Protein AF-A0A2B7WZL5-F1 (afdb_monomer_lite)

Sequence (226 aa):
MPAYTEPAPVEVEASYPITFGDNSLQILGIGRFDCVFRLGEDRVVKKPKTYPEVDDPHTACVNEGNVICLTNEANVYRRLGKHEGIIEIRSLANTFAYVHSRKVVVEDISLENILVHNNRLKLADFGNSFIPMDTDMERFCIEEITPELEIFHLGCVLYSISVWSGYKYDCFEHNCLPPSSQLPQMNGIIGEIIVTKCWTGGYASMEILEEDVDAFLGSQVTAVTS

InterPro domains:
  IPR011009 Protein kinase-like domain superfamily [SSF56112] (26-165)

Foldseek 3Di:
DDDDDDDDPPPPPPFAFCVVVPDPWDWDDDDPFWTWTDDPDPDIDTDGGAGDPPVDPVSVVSSVLSVQLVVQQVVLDVLLPDDPQWAWPPDLLVVVQSSVVSQKAADDLFPVQWDADPNTTTGDRCSPMDRDPDDDLLADQDVNDHQLNNLLSSLQRVVCVQVVHHDDDDCPVVVDQDDPVPDDDQPPTQCSVLSVCSRVVVDSHSVVSVVVVVVSVVVVVVVVVD

Organism: NCBI:txid1447875

Structure (mmCIF, N/CA/C/O backbone):
data_AF-A0A2B7WZL5-F1
#
_entry.id   AF-A0A2B7WZL5-F1
#
loop_
_atom_site.group_PDB
_atom_site.id
_atom_site.type_symbol
_atom_site.label_atom_id
_atom_site.label_alt_id
_atom_site.label_comp_id
_atom_site.label_asym_id
_atom_site.label_entity_id
_atom_site.label_seq_id
_atom_site.pdbx_PDB_ins_code
_atom_site.Cartn_x
_atom_site.Cartn_y
_atom_site.Cartn_z
_atom_site.occupancy
_atom_site.B_iso_or_equiv
_atom_site.auth_seq_id
_atom_site.auth_comp_id
_atom_site.auth_asym_id
_atom_site.auth_atom_id
_atom_site.pdbx_PDB_model_num
ATOM 1 N N . MET A 1 1 ? 43.489 38.279 -9.064 1.00 43.28 1 MET A N 1
ATOM 2 C CA . MET A 1 1 ? 42.706 37.037 -9.230 1.00 43.28 1 MET A CA 1
ATOM 3 C C . MET A 1 1 ? 41.521 37.371 -10.120 1.00 43.28 1 MET A C 1
ATOM 5 O O . MET A 1 1 ? 40.887 38.378 -9.826 1.00 43.28 1 MET A O 1
ATOM 9 N N . PRO A 1 2 ? 41.273 36.654 -11.227 1.00 43.34 2 PRO A N 1
ATOM 10 C CA . PRO A 1 2 ? 40.088 36.907 -12.036 1.00 43.34 2 PRO A CA 1
ATOM 11 C C . PRO A 1 2 ? 38.844 36.367 -11.316 1.00 43.34 2 PRO A C 1
ATOM 13 O O . PRO A 1 2 ? 38.925 35.371 -10.598 1.00 43.34 2 PRO A O 1
ATOM 16 N N . ALA A 1 3 ? 37.725 37.075 -11.465 1.00 47.12 3 ALA A N 1
ATOM 17 C CA . ALA A 1 3 ? 36.443 36.719 -10.871 1.00 47.12 3 ALA A CA 1
ATOM 18 C C . ALA A 1 3 ? 35.935 35.390 -11.448 1.00 47.12 3 ALA A C 1
ATOM 20 O O . ALA A 1 3 ? 35.948 35.194 -12.662 1.00 47.12 3 ALA A O 1
ATOM 21 N N . TYR A 1 4 ? 35.507 34.488 -10.566 1.00 50.53 4 TYR A N 1
ATOM 22 C CA . TYR A 1 4 ? 34.861 33.235 -10.935 1.00 50.53 4 TYR A CA 1
ATOM 23 C C . TYR A 1 4 ? 33.429 33.557 -11.371 1.00 50.53 4 TYR A C 1
ATOM 25 O O . TYR A 1 4 ? 32.591 33.917 -10.548 1.00 50.53 4 TYR A O 1
ATOM 33 N N . THR A 1 5 ? 33.166 33.512 -12.672 1.00 55.00 5 THR A N 1
ATOM 34 C CA . THR A 1 5 ? 31.804 33.499 -13.209 1.00 55.00 5 THR A CA 1
ATOM 35 C C . THR A 1 5 ? 31.299 32.065 -13.180 1.00 55.00 5 THR A C 1
ATOM 37 O O . THR A 1 5 ? 31.878 31.204 -13.843 1.00 55.00 5 THR A O 1
ATOM 40 N N . GLU A 1 6 ? 30.248 31.821 -12.399 1.00 45.66 6 GLU A N 1
ATOM 41 C CA . GLU A 1 6 ? 29.498 30.565 -12.416 1.00 45.66 6 GLU A CA 1
ATOM 42 C C . GLU A 1 6 ? 29.042 30.259 -13.855 1.00 45.66 6 GLU A C 1
ATOM 44 O O . GLU A 1 6 ? 28.524 31.160 -14.527 1.00 45.66 6 GLU A O 1
ATOM 49 N N . PRO A 1 7 ? 29.263 29.037 -14.374 1.00 50.41 7 PRO A N 1
ATOM 50 C CA . PRO A 1 7 ? 28.730 28.664 -15.674 1.00 50.41 7 PRO A CA 1
ATOM 51 C C . PRO A 1 7 ? 27.199 28.683 -15.615 1.00 50.41 7 PRO A C 1
ATOM 53 O O . PRO A 1 7 ? 26.603 28.256 -14.627 1.00 50.41 7 PRO A O 1
ATOM 56 N N . ALA A 1 8 ? 26.565 29.182 -16.679 1.00 47.81 8 ALA A N 1
ATOM 57 C CA . ALA A 1 8 ? 25.116 29.114 -16.819 1.00 47.81 8 ALA A CA 1
ATOM 58 C C . ALA A 1 8 ? 24.650 27.652 -16.663 1.00 47.81 8 ALA A C 1
ATOM 60 O O . ALA A 1 8 ? 25.341 26.756 -17.162 1.00 47.81 8 ALA A O 1
ATOM 61 N N . PRO A 1 9 ? 23.516 27.394 -15.984 1.00 44.28 9 PRO A N 1
ATOM 62 C CA . PRO A 1 9 ? 22.992 26.045 -15.854 1.00 44.28 9 PRO A CA 1
ATOM 63 C C . PRO A 1 9 ? 22.790 25.472 -17.256 1.00 44.28 9 PRO A C 1
ATOM 65 O O . PRO A 1 9 ? 22.124 26.076 -18.096 1.00 44.28 9 PRO A O 1
ATOM 68 N N . VAL A 1 10 ? 23.423 24.329 -17.517 1.00 44.66 10 VAL A N 1
ATOM 69 C CA . VAL A 1 10 ? 23.185 23.563 -18.736 1.00 44.66 10 VAL A CA 1
ATOM 70 C C . VAL A 1 10 ? 21.720 23.148 -18.685 1.00 44.66 10 VAL A C 1
ATOM 72 O O . VAL A 1 10 ? 21.330 22.380 -17.806 1.00 44.66 10 VAL A O 1
ATOM 75 N N . GLU A 1 11 ? 20.899 23.693 -19.582 1.00 41.03 11 GLU A N 1
ATOM 76 C CA . GLU A 1 11 ? 19.559 23.173 -19.833 1.00 41.03 11 GLU A CA 1
ATOM 77 C C . GLU A 1 11 ? 19.726 21.732 -20.317 1.00 41.03 11 GLU A C 1
ATOM 79 O O . GLU A 1 11 ? 20.062 21.474 -21.472 1.00 41.03 11 GLU A O 1
ATOM 84 N N . VAL A 1 12 ? 19.568 20.778 -19.401 1.00 43.03 12 VAL A N 1
ATOM 85 C CA . VAL A 1 12 ? 19.424 19.371 -19.755 1.00 43.03 12 VAL A CA 1
ATOM 86 C C . VAL A 1 12 ? 18.092 19.284 -20.490 1.00 43.03 12 VAL A C 1
ATOM 88 O O . VAL A 1 12 ? 17.037 19.350 -19.859 1.00 43.03 12 VAL A O 1
ATOM 91 N N . GLU A 1 13 ? 18.129 19.213 -21.825 1.00 43.12 13 GLU A N 1
ATOM 92 C CA . GLU A 1 13 ? 16.956 18.843 -22.617 1.00 43.12 13 GLU A CA 1
ATOM 93 C C . GLU A 1 13 ? 16.349 17.601 -21.962 1.00 43.12 13 GLU A C 1
ATOM 95 O O . GLU A 1 13 ? 17.028 16.584 -21.812 1.00 43.12 13 GLU A O 1
ATOM 100 N N . ALA A 1 14 ? 15.097 17.695 -21.511 1.00 43.12 14 ALA A N 1
ATOM 101 C CA . ALA A 1 14 ? 14.396 16.562 -20.930 1.00 43.12 14 ALA A CA 1
ATOM 102 C C . ALA A 1 14 ? 14.394 15.428 -21.965 1.00 43.12 14 ALA A C 1
ATOM 104 O O . ALA A 1 14 ? 13.668 15.487 -22.960 1.00 43.12 14 ALA A O 1
ATOM 105 N N . SER A 1 15 ? 15.256 14.428 -21.775 1.00 57.19 15 SER A N 1
ATOM 106 C CA . SER A 1 15 ? 15.390 13.334 -22.725 1.00 57.19 15 SER A CA 1
ATOM 107 C C . SER A 1 15 ? 14.101 12.515 -22.680 1.00 57.19 15 SER A C 1
ATOM 109 O O . SER A 1 15 ? 13.713 11.949 -21.658 1.00 57.19 15 SER A O 1
ATOM 111 N N . TYR A 1 16 ? 13.363 12.504 -23.787 1.00 60.38 16 TYR A N 1
ATOM 112 C CA . TYR A 1 16 ? 12.165 11.683 -23.903 1.00 60.38 16 TYR A CA 1
ATOM 113 C C . TYR A 1 16 ? 12.580 10.198 -23.923 1.00 60.38 16 TYR A C 1
ATOM 115 O O . TYR A 1 16 ? 13.520 9.853 -24.643 1.00 60.38 16 TYR A O 1
ATOM 123 N N . PRO A 1 17 ? 11.908 9.304 -23.170 1.00 65.88 17 PRO A N 1
ATOM 124 C CA . PRO A 1 17 ? 12.224 7.876 -23.178 1.00 65.88 17 PRO A CA 1
ATOM 125 C C . PRO A 1 17 ? 12.256 7.287 -24.597 1.00 65.88 17 PRO A C 1
ATOM 127 O O . PRO A 1 17 ? 11.315 7.428 -25.371 1.00 65.88 17 PRO A O 1
ATOM 130 N N . ILE A 1 18 ? 13.286 6.526 -24.948 1.00 69.69 18 ILE A N 1
ATOM 131 C CA . ILE A 1 18 ? 13.310 5.769 -26.211 1.00 69.69 18 ILE A CA 1
ATOM 132 C C . ILE A 1 18 ? 12.273 4.645 -26.249 1.00 69.69 18 ILE A C 1
ATOM 134 O O . ILE A 1 18 ? 11.934 4.182 -27.334 1.00 69.69 18 ILE A O 1
ATOM 138 N N . THR A 1 19 ? 11.668 4.271 -25.114 1.00 65.12 19 THR A N 1
ATOM 139 C CA . THR A 1 19 ? 10.470 3.407 -25.096 1.00 65.12 19 THR A CA 1
ATOM 140 C C . THR A 1 19 ? 9.316 4.000 -25.931 1.00 65.12 19 THR A C 1
ATOM 142 O O . THR A 1 19 ? 8.446 3.256 -26.379 1.00 65.12 19 THR A O 1
ATOM 145 N N . PHE A 1 20 ? 9.320 5.314 -26.199 1.00 62.56 20 PHE A N 1
ATOM 146 C CA . PHE A 1 20 ? 8.400 5.986 -27.128 1.00 62.56 20 PHE A CA 1
ATOM 147 C C . PHE A 1 20 ? 8.706 5.723 -28.622 1.00 62.56 20 PHE A C 1
ATOM 149 O O . PHE A 1 20 ? 7.874 6.027 -29.473 1.00 62.56 20 PHE A O 1
ATOM 156 N N . GLY A 1 21 ? 9.893 5.210 -28.962 1.00 53.81 21 GLY A N 1
ATOM 157 C CA . GLY A 1 21 ? 10.501 5.306 -30.296 1.00 53.81 21 GLY A CA 1
ATOM 158 C C . GLY A 1 21 ? 10.188 4.198 -31.308 1.00 53.81 21 GLY A C 1
ATOM 159 O O . GLY A 1 21 ? 10.587 4.339 -32.458 1.00 53.81 21 GLY A O 1
ATOM 160 N N . ASP A 1 22 ? 9.461 3.137 -30.940 1.00 56.72 22 ASP A N 1
ATOM 161 C CA . ASP A 1 22 ? 9.201 1.975 -31.824 1.00 56.72 22 ASP A CA 1
ATOM 162 C C . ASP A 1 22 ? 7.688 1.775 -32.113 1.00 56.72 22 ASP A C 1
ATOM 164 O O . ASP A 1 22 ? 7.124 0.678 -32.047 1.00 56.72 22 ASP A O 1
ATOM 168 N N . ASN A 1 23 ? 6.987 2.896 -32.337 1.00 58.12 23 ASN A N 1
ATOM 169 C CA . ASN A 1 23 ? 5.524 3.054 -32.302 1.00 58.12 23 ASN A CA 1
ATOM 170 C C . ASN A 1 23 ? 4.713 2.194 -33.297 1.00 58.12 23 ASN A C 1
ATOM 172 O O . ASN A 1 23 ? 4.325 2.652 -34.371 1.00 58.12 23 ASN A O 1
ATOM 176 N N . SER A 1 24 ? 4.287 1.007 -32.858 1.00 64.69 24 SER A N 1
ATOM 177 C CA . SER A 1 24 ? 3.069 0.346 -33.372 1.00 64.69 24 SER A CA 1
ATOM 178 C C . SER A 1 24 ? 1.880 0.390 -32.401 1.00 64.69 24 SER A C 1
ATOM 180 O O . SER A 1 24 ? 0.754 0.112 -32.809 1.00 64.69 24 SER A O 1
ATOM 182 N N . LEU A 1 25 ? 2.091 0.751 -31.128 1.00 77.38 25 LEU A N 1
ATOM 183 C CA . LEU A 1 25 ? 1.056 0.713 -30.088 1.00 77.38 25 LEU A CA 1
ATOM 184 C C . LEU A 1 25 ? 0.749 2.112 -29.543 1.00 77.38 25 LEU A C 1
ATOM 186 O O . LEU A 1 25 ? 1.653 2.890 -29.256 1.00 77.38 25 LEU A O 1
ATOM 190 N N . GLN A 1 26 ? -0.539 2.413 -29.362 1.00 86.44 26 GLN A N 1
ATOM 191 C CA . GLN A 1 26 ? -1.003 3.670 -28.771 1.00 86.44 26 GLN A CA 1
ATOM 192 C C . GLN A 1 26 ? -0.619 3.745 -27.289 1.00 86.44 26 GLN A C 1
ATOM 194 O O . GLN A 1 26 ? -0.909 2.822 -26.530 1.00 86.44 26 GLN A O 1
ATOM 199 N N . ILE A 1 27 ? -0.049 4.869 -26.863 1.00 87.94 27 ILE A N 1
ATOM 200 C CA . ILE A 1 27 ? 0.249 5.135 -25.452 1.00 87.94 27 ILE A CA 1
ATOM 201 C C . ILE A 1 27 ? -1.015 5.615 -24.750 1.00 87.94 27 ILE A C 1
ATOM 203 O O . ILE A 1 27 ? -1.721 6.489 -25.251 1.00 87.94 27 ILE A O 1
ATOM 207 N N . LEU A 1 28 ? -1.298 5.015 -23.600 1.00 88.25 28 LEU A N 1
ATOM 208 C CA . LEU A 1 28 ? -2.453 5.328 -22.762 1.00 88.25 28 LEU A CA 1
ATOM 209 C C . LEU A 1 28 ? -2.058 6.075 -21.488 1.00 88.25 28 LEU A C 1
ATOM 211 O O . LEU A 1 28 ? -2.878 6.804 -20.942 1.00 88.25 28 LEU A O 1
ATOM 215 N N . GLY A 1 29 ? -0.821 5.906 -21.018 1.00 87.38 29 GLY A N 1
ATOM 216 C CA . GLY A 1 29 ? -0.341 6.540 -19.797 1.00 87.38 29 GLY A CA 1
ATOM 217 C C . GLY A 1 29 ? 1.166 6.414 -19.620 1.00 87.38 29 GLY A C 1
ATOM 218 O O . GLY A 1 29 ? 1.814 5.571 -20.243 1.00 87.38 29 GLY A O 1
ATOM 219 N N . ILE A 1 30 ? 1.713 7.273 -18.767 1.00 86.25 30 ILE A N 1
ATOM 220 C CA . ILE A 1 30 ? 3.133 7.326 -18.422 1.00 86.25 30 ILE A CA 1
ATOM 221 C C . ILE A 1 30 ? 3.202 7.226 -16.896 1.00 86.25 30 ILE A C 1
ATOM 223 O O . ILE A 1 30 ? 2.805 8.164 -16.211 1.00 86.25 30 ILE A O 1
ATOM 227 N N . GLY A 1 31 ? 3.643 6.077 -16.379 1.00 85.19 31 GLY A N 1
ATOM 228 C CA . GLY A 1 31 ? 3.850 5.844 -14.946 1.00 85.19 31 GLY A CA 1
ATOM 229 C C . GLY A 1 31 ? 5.169 6.446 -14.469 1.00 85.19 31 GLY A C 1
ATOM 230 O O . GLY A 1 31 ? 5.828 7.155 -15.225 1.00 85.19 31 GLY A O 1
ATOM 231 N N . ARG A 1 32 ? 5.604 6.171 -13.235 1.00 85.50 32 ARG A N 1
ATOM 232 C CA . ARG A 1 32 ? 6.926 6.615 -12.747 1.00 85.50 32 ARG A CA 1
ATOM 233 C C . ARG A 1 32 ? 8.055 5.876 -13.471 1.00 85.50 32 ARG A C 1
ATOM 235 O O . ARG A 1 32 ? 8.904 6.526 -14.082 1.00 85.50 32 ARG A O 1
ATOM 242 N N . PHE A 1 33 ? 7.975 4.546 -13.495 1.00 89.12 33 PHE A N 1
ATOM 243 C CA . PHE A 1 33 ? 9.006 3.641 -14.021 1.00 89.12 33 PHE A CA 1
ATOM 244 C C . PHE A 1 33 ? 8.686 3.069 -15.408 1.00 89.12 33 PHE A C 1
ATOM 246 O O . PHE A 1 33 ? 9.570 2.575 -16.104 1.00 89.12 33 PHE A O 1
ATOM 253 N N . ASP A 1 34 ? 7.426 3.133 -15.837 1.00 89.69 34 ASP A N 1
ATOM 254 C CA . ASP A 1 34 ? 6.947 2.484 -17.056 1.00 89.69 34 ASP A CA 1
ATOM 255 C C . ASP A 1 34 ? 6.079 3.403 -17.929 1.00 89.69 34 ASP A C 1
ATOM 257 O O . ASP A 1 34 ? 5.685 4.507 -17.545 1.00 89.69 34 ASP A O 1
ATOM 261 N N . CYS A 1 35 ? 5.799 2.930 -19.138 1.00 89.94 35 CYS A N 1
ATOM 262 C CA . CYS A 1 35 ? 4.786 3.468 -20.033 1.00 89.94 35 CYS A CA 1
ATOM 263 C C . CYS A 1 35 ? 3.730 2.389 -20.303 1.00 89.94 35 CYS A C 1
ATOM 265 O O . CYS A 1 35 ? 4.060 1.228 -20.570 1.00 89.94 35 CYS A O 1
ATOM 267 N N . VAL A 1 36 ? 2.459 2.792 -20.308 1.00 89.38 36 VAL A N 1
ATOM 268 C CA . VAL A 1 36 ? 1.305 1.924 -20.559 1.00 89.38 36 VAL A CA 1
ATOM 269 C C . VAL A 1 36 ? 0.871 2.067 -22.014 1.00 89.38 36 VAL A C 1
ATOM 271 O O . VAL A 1 36 ? 0.496 3.153 -22.460 1.00 89.38 36 VAL A O 1
ATOM 274 N N . PHE A 1 37 ? 0.864 0.960 -22.750 1.00 90.31 37 PHE A N 1
ATOM 275 C CA . PHE A 1 37 ? 0.457 0.893 -24.153 1.00 90.31 37 PHE A CA 1
ATOM 276 C C . PHE A 1 37 ? -0.826 0.078 -24.310 1.00 90.31 37 PHE A C 1
ATOM 278 O O . PHE A 1 37 ? -1.013 -0.939 -23.642 1.00 90.31 37 PHE A O 1
ATOM 285 N N . ARG A 1 38 ? -1.694 0.472 -25.242 1.00 89.44 38 ARG A N 1
ATOM 286 C CA . ARG A 1 38 ? -2.866 -0.308 -25.653 1.00 89.44 38 ARG A CA 1
ATOM 287 C C . ARG A 1 38 ? -2.424 -1.596 -26.355 1.00 89.44 38 ARG A C 1
ATOM 289 O O . ARG A 1 38 ? -1.633 -1.540 -27.290 1.00 89.44 38 ARG A O 1
ATOM 296 N N . LEU A 1 39 ? -2.992 -2.738 -25.964 1.00 89.25 39 LEU A N 1
ATOM 297 C CA . LEU A 1 39 ? -2.768 -4.064 -26.559 1.00 89.25 39 LEU A CA 1
ATOM 298 C C . LEU A 1 39 ? -4.105 -4.720 -26.981 1.00 89.25 39 LEU A C 1
ATOM 300 O O . LEU A 1 39 ? -4.459 -5.825 -26.566 1.00 89.25 39 LEU A O 1
ATOM 304 N N . GLY A 1 40 ? -4.862 -4.036 -27.838 1.00 86.56 40 GLY A N 1
ATOM 305 C CA . GLY A 1 40 ? -6.224 -4.423 -28.235 1.00 86.56 40 GLY A CA 1
ATOM 306 C C . GLY A 1 40 ? -7.299 -3.613 -27.506 1.00 86.56 40 GLY A C 1
ATOM 307 O O . GLY A 1 40 ? -7.003 -2.552 -26.956 1.00 86.56 40 GLY A O 1
ATOM 308 N N . GLU A 1 41 ? -8.548 -4.082 -27.539 1.00 85.25 41 GLU A N 1
ATOM 309 C CA . GLU A 1 41 ? -9.683 -3.356 -26.944 1.00 85.25 41 GLU A CA 1
ATOM 310 C C . GLU A 1 41 ? -9.610 -3.337 -25.409 1.00 85.25 41 GLU A C 1
ATOM 312 O O . GLU A 1 41 ? -9.615 -2.252 -24.831 1.00 85.25 41 GLU A O 1
ATOM 317 N N . ASP A 1 42 ? -9.384 -4.499 -24.782 1.00 85.94 42 ASP A N 1
ATOM 318 C CA . ASP A 1 42 ? -9.468 -4.674 -23.318 1.00 85.94 42 ASP A CA 1
ATOM 319 C C . ASP A 1 42 ? -8.144 -5.070 -22.651 1.00 85.94 42 ASP A C 1
ATOM 321 O O . ASP A 1 42 ? -8.115 -5.612 -21.546 1.00 85.94 42 ASP A O 1
ATOM 325 N N . ARG A 1 43 ? -7.011 -4.869 -23.329 1.00 86.12 43 ARG A N 1
ATOM 326 C CA . ARG A 1 43 ? -5.701 -5.196 -22.750 1.00 86.12 43 ARG A CA 1
ATOM 327 C C . ARG A 1 43 ? -4.731 -4.056 -22.929 1.00 86.12 43 ARG A C 1
ATOM 329 O O . ARG A 1 43 ? -4.772 -3.316 -23.911 1.00 86.12 43 ARG A O 1
ATOM 336 N N . VAL A 1 44 ? -3.808 -3.982 -21.987 1.00 89.31 44 VAL A N 1
ATOM 337 C CA . VAL A 1 44 ? -2.689 -3.052 -21.998 1.00 89.31 44 VAL A CA 1
ATOM 338 C C . VAL A 1 44 ? -1.399 -3.812 -21.735 1.00 89.31 44 VAL A C 1
ATOM 340 O O . VAL A 1 44 ? -1.415 -4.919 -21.197 1.00 89.31 44 VAL A O 1
ATOM 343 N N . VAL A 1 45 ? -0.278 -3.220 -22.122 1.00 88.62 45 VAL A N 1
ATOM 344 C CA . VAL A 1 45 ? 1.056 -3.703 -21.776 1.00 88.62 45 VAL A CA 1
ATOM 345 C C . VAL A 1 45 ? 1.848 -2.558 -21.167 1.00 88.62 45 VAL A C 1
ATOM 347 O O . VAL A 1 45 ? 1.929 -1.476 -21.747 1.00 88.62 45 VAL A O 1
ATOM 350 N N . LYS A 1 46 ? 2.423 -2.803 -19.992 1.00 89.75 46 LYS A N 1
ATOM 351 C CA . LYS A 1 46 ? 3.414 -1.919 -19.386 1.00 89.75 46 LYS A CA 1
ATOM 352 C C . LYS A 1 46 ? 4.789 -2.261 -19.949 1.00 89.75 46 LYS A C 1
ATOM 354 O O . LYS A 1 46 ? 5.142 -3.439 -20.025 1.00 89.75 46 LYS A O 1
ATOM 359 N N . LYS A 1 47 ? 5.558 -1.255 -20.355 1.00 90.75 47 LYS A N 1
ATOM 360 C CA . LYS A 1 47 ? 6.967 -1.407 -20.745 1.00 90.75 47 LYS A CA 1
ATOM 361 C C . LYS A 1 47 ? 7.822 -0.461 -19.911 1.00 90.75 47 LYS A C 1
ATOM 363 O O . LYS A 1 47 ? 7.402 0.680 -19.724 1.00 90.75 47 LYS A O 1
ATOM 368 N N . PRO A 1 48 ? 9.011 -0.882 -19.457 1.00 91.62 48 PRO A N 1
ATOM 369 C CA . PRO A 1 48 ? 9.866 -0.023 -18.652 1.00 91.62 48 PRO A CA 1
ATOM 370 C C . PRO A 1 48 ? 10.288 1.202 -19.469 1.00 91.62 48 PRO A C 1
ATOM 372 O O . PRO A 1 48 ? 10.499 1.120 -20.688 1.00 91.62 48 PRO A O 1
ATOM 375 N N . LYS A 1 49 ? 10.398 2.353 -18.809 1.00 90.44 49 LYS A N 1
ATOM 376 C CA . LYS A 1 49 ? 10.993 3.542 -19.412 1.00 90.44 49 LYS A CA 1
ATOM 377 C C . LYS A 1 49 ? 12.481 3.305 -19.590 1.00 90.44 49 LYS A C 1
ATOM 379 O O . LYS A 1 49 ? 13.188 2.977 -18.642 1.00 90.44 49 LYS A O 1
ATOM 384 N N . THR A 1 50 ? 12.934 3.492 -20.814 1.00 88.19 50 THR A N 1
ATOM 385 C CA . THR A 1 50 ? 14.336 3.401 -21.194 1.00 88.19 50 THR A CA 1
ATOM 386 C C . THR A 1 50 ? 14.729 4.700 -21.867 1.00 88.19 50 THR A C 1
ATOM 388 O O . THR A 1 50 ? 13.929 5.284 -22.599 1.00 88.19 50 THR A O 1
ATOM 391 N N . TYR A 1 51 ? 15.938 5.162 -21.599 1.00 86.38 51 TYR A N 1
ATOM 392 C CA . TYR A 1 51 ? 16.520 6.393 -22.119 1.00 86.38 51 TYR A CA 1
ATOM 393 C C . TYR A 1 51 ? 17.830 6.058 -22.853 1.00 86.38 51 TYR A C 1
ATOM 395 O O . TYR A 1 51 ? 18.443 5.035 -22.538 1.00 86.38 51 TYR A O 1
ATOM 403 N N . PRO A 1 52 ? 18.268 6.866 -23.836 1.00 84.81 52 PRO A N 1
ATOM 404 C CA . PRO A 1 52 ? 19.539 6.639 -24.521 1.00 84.81 52 PRO A CA 1
ATOM 405 C C . PRO A 1 52 ? 20.723 6.676 -23.545 1.00 84.81 52 PRO A C 1
ATOM 407 O O . PRO A 1 52 ? 20.983 7.701 -22.923 1.00 84.81 52 PRO A O 1
ATOM 410 N N . GLU A 1 53 ? 21.470 5.580 -23.453 1.00 79.56 53 GLU A N 1
ATOM 411 C CA . GLU A 1 53 ? 22.671 5.468 -22.615 1.00 79.56 53 GLU A CA 1
ATOM 412 C C . GLU A 1 53 ? 23.888 6.062 -23.340 1.00 79.56 53 GLU A C 1
ATOM 414 O O . GLU A 1 53 ? 24.766 5.346 -23.817 1.00 79.56 53 GLU A O 1
ATOM 419 N N . VAL A 1 54 ? 23.923 7.387 -23.492 1.00 77.69 54 VAL A N 1
ATOM 420 C CA . VAL A 1 54 ? 25.062 8.080 -24.116 1.00 77.69 54 VAL A CA 1
ATOM 421 C C . VAL A 1 54 ? 26.139 8.322 -23.060 1.00 77.69 54 VAL A C 1
ATOM 423 O O . VAL A 1 54 ? 26.172 9.384 -22.446 1.00 77.69 54 VAL A O 1
ATOM 426 N N . ASP A 1 55 ? 26.979 7.308 -22.826 1.00 72.25 55 ASP A N 1
ATOM 427 C CA . ASP A 1 55 ? 28.135 7.330 -21.907 1.00 72.25 55 ASP A CA 1
ATOM 428 C C . ASP A 1 55 ? 27.830 7.859 -20.485 1.00 72.25 55 ASP A C 1
ATOM 430 O O . ASP A 1 55 ? 28.719 8.353 -19.791 1.00 72.25 55 ASP A O 1
ATOM 434 N N . ASP A 1 56 ? 26.578 7.741 -20.034 1.00 77.75 56 ASP A N 1
ATOM 435 C CA . ASP A 1 56 ? 26.124 8.204 -18.723 1.00 77.75 56 ASP A CA 1
ATOM 436 C C . ASP A 1 56 ? 25.750 7.019 -17.812 1.00 77.75 56 ASP A C 1
ATOM 438 O O . ASP A 1 56 ? 24.679 6.419 -17.975 1.00 77.75 56 ASP A O 1
ATOM 442 N N . PRO A 1 57 ? 26.596 6.684 -16.818 1.00 80.94 57 PRO A N 1
ATOM 443 C CA . PRO A 1 57 ? 26.301 5.644 -15.836 1.00 80.94 57 PRO A CA 1
ATOM 444 C C . PRO A 1 57 ? 25.012 5.895 -15.043 1.00 80.94 57 PRO A C 1
ATOM 446 O O . PRO A 1 57 ? 24.384 4.939 -14.588 1.00 80.94 57 PRO A O 1
ATOM 449 N N . HIS A 1 58 ? 24.600 7.156 -14.872 1.00 84.38 58 HIS A N 1
ATOM 450 C CA . HIS A 1 58 ? 23.356 7.479 -14.179 1.00 84.38 58 HIS A CA 1
ATOM 451 C C . HIS A 1 58 ? 22.139 7.027 -14.997 1.00 84.38 58 HIS A C 1
ATOM 453 O O . HIS A 1 58 ? 21.253 6.362 -14.466 1.00 84.38 58 HIS A O 1
ATOM 459 N N . THR A 1 59 ? 22.115 7.308 -16.301 1.00 85.38 59 THR A N 1
ATOM 460 C CA . THR A 1 59 ? 21.043 6.858 -17.199 1.00 85.38 59 THR A CA 1
ATOM 461 C C . THR A 1 59 ? 20.944 5.332 -17.269 1.00 85.38 59 THR A C 1
ATOM 463 O O . THR A 1 59 ? 19.836 4.796 -17.216 1.00 85.38 59 THR A O 1
ATOM 466 N N . ALA A 1 60 ? 22.077 4.624 -17.316 1.00 85.25 60 ALA A N 1
ATOM 467 C CA . ALA A 1 60 ? 22.088 3.160 -17.262 1.00 85.25 60 ALA A CA 1
ATOM 468 C C . ALA A 1 60 ? 21.468 2.633 -15.951 1.00 85.25 60 ALA A C 1
ATOM 470 O O . ALA A 1 60 ? 20.610 1.751 -15.982 1.00 85.25 60 ALA A O 1
ATOM 471 N N . CYS A 1 61 ? 21.820 3.237 -14.810 1.00 87.44 61 CYS A N 1
ATOM 472 C CA . CYS A 1 61 ? 21.228 2.918 -13.507 1.00 87.44 61 CYS A CA 1
ATOM 473 C C . CYS A 1 61 ? 19.709 3.177 -13.475 1.00 87.44 61 CYS A C 1
ATOM 475 O O . CYS A 1 61 ? 18.946 2.342 -12.995 1.00 87.44 61 CYS A O 1
ATOM 477 N N . VAL A 1 62 ? 19.240 4.295 -14.043 1.00 88.38 62 VAL A N 1
ATOM 478 C CA . VAL A 1 62 ? 17.801 4.611 -14.143 1.00 88.38 62 VAL A CA 1
ATOM 479 C C . VAL A 1 62 ? 17.059 3.581 -14.999 1.00 88.38 62 VAL A C 1
ATOM 481 O O . VAL A 1 62 ? 15.985 3.121 -14.611 1.00 88.38 62 VAL A O 1
ATOM 484 N N . ASN A 1 63 ? 17.617 3.199 -16.150 1.00 89.88 63 ASN A N 1
ATOM 485 C CA . ASN A 1 63 ? 17.034 2.174 -17.017 1.00 89.88 63 ASN A CA 1
ATOM 486 C C . ASN A 1 63 ? 16.920 0.827 -16.292 1.00 89.88 63 ASN A C 1
ATOM 488 O O . ASN A 1 63 ? 15.860 0.198 -16.324 1.00 89.88 63 ASN A O 1
ATOM 492 N N . GLU A 1 64 ? 17.991 0.403 -15.617 1.00 91.31 64 GLU A N 1
ATOM 493 C CA . GLU A 1 64 ? 18.018 -0.828 -14.828 1.00 91.31 64 GLU A CA 1
ATOM 494 C C . GLU A 1 64 ? 16.989 -0.782 -13.690 1.00 91.31 64 GLU A C 1
ATOM 496 O O . GLU A 1 64 ? 16.175 -1.699 -13.561 1.00 91.31 64 GLU A O 1
ATOM 501 N N . GLY A 1 65 ? 16.938 0.322 -12.940 1.00 91.50 65 GLY A N 1
ATOM 502 C CA . GLY A 1 65 ? 15.952 0.550 -11.884 1.00 91.50 65 GLY A CA 1
ATOM 503 C C . GLY A 1 65 ? 14.511 0.445 -12.389 1.00 91.50 65 GLY A C 1
ATOM 504 O O . GLY A 1 65 ? 13.700 -0.267 -11.801 1.00 91.50 65 GLY A O 1
ATOM 505 N N . ASN A 1 66 ? 14.195 1.053 -13.537 1.00 92.69 66 ASN A N 1
ATOM 506 C CA . ASN A 1 66 ? 12.860 0.972 -14.138 1.00 92.69 66 ASN A CA 1
ATOM 507 C C . ASN A 1 66 ? 12.459 -0.468 -14.499 1.00 92.69 66 ASN A C 1
ATOM 509 O O . ASN A 1 66 ? 11.309 -0.873 -14.302 1.00 92.69 66 ASN A O 1
ATOM 513 N N . VAL A 1 67 ? 13.402 -1.257 -15.026 1.00 92.31 67 VAL A N 1
ATOM 514 C CA . VAL A 1 67 ? 13.187 -2.680 -15.331 1.00 92.31 67 VAL A CA 1
ATOM 515 C C . VAL A 1 67 ? 12.971 -3.483 -14.049 1.00 92.31 67 VAL A C 1
ATOM 517 O O . VAL A 1 67 ? 12.072 -4.330 -14.011 1.00 92.31 67 VAL A O 1
ATOM 520 N N . ILE A 1 68 ? 13.762 -3.217 -13.007 1.00 92.62 68 ILE A N 1
ATOM 521 C CA . ILE A 1 68 ? 13.650 -3.876 -11.702 1.00 92.62 68 ILE A CA 1
ATOM 522 C C . ILE A 1 68 ? 12.280 -3.593 -11.082 1.00 92.62 68 ILE A C 1
ATOM 524 O O . ILE A 1 68 ? 11.572 -4.550 -10.768 1.00 92.62 68 ILE A O 1
ATOM 528 N N . CYS A 1 69 ? 11.859 -2.328 -10.987 1.00 92.31 69 CYS A N 1
ATOM 529 C CA . CYS A 1 69 ? 10.562 -1.943 -10.418 1.00 92.31 69 CYS A CA 1
ATOM 530 C C . CYS A 1 69 ? 9.391 -2.604 -11.159 1.00 92.31 69 CYS A C 1
ATOM 532 O O . CYS A 1 69 ? 8.499 -3.179 -10.534 1.00 92.31 69 CYS A O 1
ATOM 534 N N . LEU A 1 70 ? 9.407 -2.612 -12.497 1.00 91.25 70 LEU A N 1
ATOM 535 C CA . LEU A 1 70 ? 8.336 -3.247 -13.274 1.00 91.25 70 LEU A CA 1
ATOM 536 C C . LEU A 1 70 ? 8.337 -4.780 -13.134 1.00 91.25 70 LEU A C 1
ATOM 538 O O . LEU A 1 70 ? 7.282 -5.419 -13.076 1.00 91.25 70 LEU A O 1
ATOM 542 N N . THR A 1 71 ? 9.521 -5.392 -13.072 1.00 91.94 71 THR A N 1
ATOM 543 C CA . THR A 1 71 ? 9.664 -6.837 -12.833 1.00 91.94 71 THR A CA 1
ATOM 544 C C . THR A 1 71 ? 9.150 -7.212 -11.447 1.00 91.94 71 THR A C 1
ATOM 546 O O . THR A 1 71 ? 8.472 -8.231 -11.286 1.00 91.94 71 THR A O 1
ATOM 549 N N . ASN A 1 72 ? 9.455 -6.378 -10.460 1.00 91.25 72 ASN A N 1
ATOM 550 C CA . ASN A 1 72 ? 9.010 -6.522 -9.091 1.00 91.25 72 ASN A CA 1
ATOM 551 C C . ASN A 1 72 ? 7.483 -6.418 -8.979 1.00 91.25 72 ASN A C 1
ATOM 553 O O . ASN A 1 72 ? 6.863 -7.348 -8.466 1.00 91.25 72 ASN A O 1
ATOM 557 N N . GLU A 1 73 ? 6.868 -5.398 -9.587 1.00 91.31 73 GLU A N 1
ATOM 558 C CA . GLU A 1 73 ? 5.407 -5.266 -9.664 1.00 91.31 73 GLU A CA 1
ATOM 559 C C . GLU A 1 73 ? 4.767 -6.556 -10.223 1.00 91.31 73 GLU A C 1
ATOM 561 O O . GLU A 1 73 ? 3.843 -7.127 -9.636 1.00 91.31 73 GLU A O 1
ATOM 566 N N . ALA A 1 74 ? 5.307 -7.092 -11.324 1.00 89.88 74 ALA A N 1
ATOM 567 C CA . ALA A 1 74 ? 4.820 -8.341 -11.908 1.00 89.88 74 ALA A CA 1
ATOM 568 C C . ALA A 1 74 ? 4.981 -9.553 -10.969 1.00 89.88 74 ALA A C 1
ATOM 570 O O . ALA A 1 74 ? 4.124 -10.442 -10.945 1.00 89.88 74 ALA A O 1
ATOM 571 N N . ASN A 1 75 ? 6.069 -9.621 -10.198 1.00 92.06 75 ASN A N 1
ATOM 572 C CA . ASN A 1 75 ? 6.298 -10.686 -9.221 1.00 92.06 75 ASN A CA 1
ATOM 573 C C . ASN A 1 75 ? 5.341 -10.595 -8.031 1.00 92.06 75 ASN A C 1
ATOM 575 O O . ASN A 1 75 ? 4.858 -11.636 -7.577 1.00 92.06 75 ASN A O 1
ATOM 579 N N . VAL A 1 76 ? 5.022 -9.383 -7.573 1.00 91.44 76 VAL A N 1
ATOM 580 C CA . VAL A 1 76 ? 4.036 -9.153 -6.513 1.00 91.44 76 VAL A CA 1
ATOM 581 C C . VAL A 1 76 ? 2.669 -9.659 -6.965 1.00 91.44 76 VAL A C 1
ATOM 583 O O . VAL A 1 76 ? 2.084 -10.498 -6.281 1.00 91.44 76 VAL A O 1
ATOM 586 N N . TYR A 1 77 ? 2.205 -9.298 -8.167 1.00 90.50 77 TYR A N 1
ATOM 587 C CA . TYR A 1 77 ? 0.943 -9.838 -8.692 1.00 90.50 77 TYR A CA 1
ATOM 588 C C . TYR A 1 77 ? 0.951 -11.371 -8.790 1.00 90.50 77 TYR A C 1
ATOM 590 O O . TYR A 1 77 ? -0.007 -12.021 -8.373 1.00 90.50 77 TYR A O 1
ATOM 598 N N . ARG A 1 78 ? 2.046 -11.988 -9.264 1.00 90.38 78 ARG A N 1
ATOM 599 C CA . ARG A 1 78 ? 2.172 -13.462 -9.282 1.00 90.38 78 ARG A CA 1
ATOM 600 C C . ARG A 1 78 ? 2.088 -14.064 -7.881 1.00 90.38 78 ARG A C 1
ATOM 602 O O . ARG A 1 78 ? 1.468 -15.113 -7.708 1.00 90.38 78 ARG A O 1
ATOM 609 N N . ARG A 1 79 ? 2.703 -13.420 -6.884 1.00 90.94 79 ARG A N 1
ATOM 610 C CA . ARG A 1 79 ? 2.670 -13.854 -5.482 1.00 90.94 79 ARG A CA 1
ATOM 611 C C . ARG A 1 79 ? 1.265 -13.759 -4.903 1.00 90.94 79 ARG A C 1
ATOM 613 O O . ARG A 1 79 ? 0.826 -14.690 -4.228 1.00 90.94 79 ARG A O 1
ATOM 620 N N . LEU A 1 80 ? 0.553 -12.679 -5.187 1.00 90.50 80 LEU A N 1
ATOM 621 C CA . LEU A 1 80 ? -0.833 -12.479 -4.777 1.00 90.50 80 LEU A CA 1
ATOM 622 C C . LEU A 1 80 ? -1.789 -13.435 -5.503 1.00 90.50 80 LEU A C 1
ATOM 624 O O . LEU A 1 80 ? -2.887 -13.676 -5.028 1.00 90.50 80 LEU A O 1
ATOM 628 N N . GLY A 1 81 ? -1.380 -14.050 -6.610 1.00 87.00 81 GLY A N 1
ATOM 629 C CA . GLY A 1 81 ? -2.173 -15.054 -7.312 1.00 87.00 81 GLY A CA 1
ATOM 630 C C . GLY A 1 81 ? -3.065 -14.449 -8.392 1.00 87.00 81 GLY A C 1
ATOM 631 O O . GLY A 1 81 ? -2.738 -13.430 -8.994 1.00 87.00 81 GLY A O 1
ATOM 632 N N . LYS A 1 82 ? -4.167 -15.128 -8.727 1.00 79.38 82 LYS A N 1
ATOM 633 C CA . LYS A 1 82 ? -4.988 -14.749 -9.882 1.00 79.38 82 LYS A CA 1
ATOM 634 C C . LYS A 1 82 ? -5.866 -13.538 -9.554 1.00 79.38 82 LYS A C 1
ATOM 636 O O . LYS A 1 82 ? -6.939 -13.698 -8.984 1.00 79.38 82 LYS A O 1
ATOM 641 N N . HIS A 1 83 ? -5.429 -12.371 -10.012 1.00 70.56 83 HIS A N 1
ATOM 642 C CA . HIS A 1 83 ? -6.183 -11.117 -10.015 1.00 70.56 83 HIS A CA 1
ATOM 643 C C . HIS A 1 83 ? -6.302 -10.613 -11.458 1.00 70.56 83 HIS A C 1
ATOM 645 O O . HIS A 1 83 ? -5.384 -10.804 -12.259 1.00 70.56 83 HIS A O 1
ATOM 651 N N . GLU A 1 84 ? -7.424 -9.992 -11.826 1.00 63.41 84 GLU A N 1
ATOM 652 C CA . GLU A 1 84 ? -7.576 -9.324 -13.130 1.00 63.41 84 GLU A CA 1
ATOM 653 C C . GLU A 1 84 ? -6.808 -7.991 -13.125 1.00 63.41 84 GLU A C 1
ATOM 655 O O . GLU A 1 84 ? -7.384 -6.904 -13.064 1.00 63.41 84 GLU A O 1
ATOM 660 N N . GLY A 1 85 ? -5.476 -8.093 -13.116 1.00 68.75 85 GLY A N 1
ATOM 661 C CA . GLY A 1 85 ? -4.567 -6.970 -12.910 1.00 68.75 85 GLY A CA 1
ATOM 662 C C . GLY A 1 85 ? -4.597 -6.496 -11.459 1.00 68.75 85 GLY A C 1
ATOM 663 O O . GLY A 1 85 ? -3.906 -7.040 -10.608 1.00 68.75 85 GLY A O 1
ATOM 664 N N . ILE A 1 86 ? -5.416 -5.486 -11.200 1.00 76.94 86 ILE A N 1
ATOM 665 C CA . ILE A 1 86 ? -5.542 -4.793 -9.914 1.00 76.94 86 ILE A CA 1
ATOM 666 C C . ILE A 1 86 ? -6.352 -5.609 -8.895 1.00 76.94 86 ILE A C 1
ATOM 668 O O . ILE A 1 86 ? -7.364 -6.228 -9.247 1.00 76.94 86 ILE A O 1
ATOM 672 N N . ILE A 1 87 ? -5.911 -5.603 -7.632 1.00 78.56 87 ILE A N 1
ATOM 673 C CA . ILE A 1 87 ? -6.500 -6.418 -6.556 1.00 78.56 87 ILE A CA 1
ATOM 674 C C . ILE A 1 87 ? -7.836 -5.817 -6.149 1.00 78.56 87 ILE A C 1
ATOM 676 O O . ILE A 1 87 ? -7.913 -4.624 -5.880 1.00 78.56 87 ILE A O 1
ATOM 680 N N . GLU A 1 88 ? -8.885 -6.627 -6.073 1.00 78.06 88 GLU A N 1
ATOM 681 C CA . GLU A 1 88 ? -10.193 -6.174 -5.607 1.00 78.06 88 GLU A CA 1
ATOM 682 C C . GLU A 1 88 ? -10.239 -6.023 -4.082 1.00 78.06 88 GLU A C 1
ATOM 684 O O . GLU A 1 88 ? -9.839 -6.926 -3.351 1.00 78.06 88 GLU A O 1
ATOM 689 N N . ILE A 1 89 ? -10.760 -4.889 -3.613 1.00 80.44 89 ILE A N 1
ATOM 690 C CA . ILE A 1 89 ? -10.830 -4.536 -2.195 1.00 80.44 89 ILE A CA 1
ATOM 691 C C . ILE A 1 89 ? -12.237 -4.837 -1.666 1.00 80.44 89 ILE A C 1
ATOM 693 O O . ILE A 1 89 ? -13.209 -4.196 -2.073 1.00 80.44 89 ILE A O 1
ATOM 697 N N . ARG A 1 90 ? -12.349 -5.773 -0.712 1.00 76.00 90 ARG A N 1
ATOM 698 C CA . ARG A 1 90 ? -13.577 -5.961 0.091 1.00 76.00 90 ARG A CA 1
ATOM 699 C C . ARG A 1 90 ? -13.698 -4.865 1.148 1.00 76.00 90 ARG A C 1
ATOM 701 O O . ARG A 1 90 ? -14.726 -4.207 1.265 1.00 76.00 90 ARG A O 1
ATOM 708 N N . SER A 1 91 ? -12.615 -4.669 1.885 1.00 85.00 91 SER A N 1
ATOM 709 C CA . SER A 1 91 ? -12.328 -3.514 2.728 1.00 85.00 91 SER A CA 1
ATOM 710 C C . SER A 1 91 ? -10.828 -3.239 2.621 1.00 85.00 91 SER A C 1
ATOM 712 O O . SER A 1 91 ? -10.052 -4.130 2.249 1.00 85.00 91 SER A O 1
ATOM 714 N N . LEU A 1 92 ? -10.410 -2.002 2.894 1.00 90.94 92 LEU A N 1
ATOM 715 C CA . LEU A 1 92 ? -8.996 -1.640 2.800 1.00 90.94 92 LEU A CA 1
ATOM 716 C C . LEU A 1 92 ? -8.148 -2.512 3.737 1.00 90.94 92 LEU A C 1
ATOM 718 O O . LEU A 1 92 ? -7.192 -3.130 3.282 1.00 90.94 92 LEU A O 1
ATOM 722 N N . ALA A 1 93 ? -8.569 -2.666 4.995 1.00 92.94 93 ALA A N 1
ATOM 723 C CA . ALA A 1 93 ? -7.878 -3.512 5.965 1.00 92.94 93 ALA A CA 1
ATOM 724 C C . ALA A 1 93 ? -7.797 -4.984 5.533 1.00 92.94 93 ALA A C 1
ATOM 726 O O . ALA A 1 93 ? -6.707 -5.546 5.537 1.00 92.94 93 ALA A O 1
ATOM 727 N N . ASN A 1 94 ? -8.896 -5.577 5.049 1.00 92.44 94 ASN A N 1
ATOM 728 C CA . ASN A 1 94 ? -8.879 -6.949 4.522 1.00 92.44 94 ASN A CA 1
ATOM 729 C C . ASN A 1 94 ? -7.884 -7.120 3.361 1.00 92.44 94 ASN A C 1
ATOM 731 O O . ASN A 1 94 ? -7.227 -8.152 3.247 1.00 92.44 94 ASN A O 1
ATOM 735 N N . THR A 1 95 ? -7.748 -6.110 2.500 1.00 92.88 95 THR A N 1
ATOM 736 C CA . THR A 1 95 ? -6.817 -6.182 1.365 1.00 92.88 95 THR A CA 1
ATOM 737 C C . THR A 1 95 ? -5.370 -6.174 1.838 1.00 92.88 95 THR A C 1
ATOM 739 O O . THR A 1 95 ? -4.581 -6.992 1.373 1.00 92.88 95 THR A O 1
ATOM 742 N N . PHE A 1 96 ? -5.016 -5.296 2.777 1.00 94.75 96 PHE A N 1
ATOM 743 C CA . PHE A 1 96 ? -3.652 -5.234 3.307 1.00 94.75 96 PHE A CA 1
ATOM 744 C C . PHE A 1 96 ? -3.311 -6.439 4.193 1.00 94.75 96 PHE A C 1
ATOM 746 O O . PHE A 1 96 ? -2.213 -6.975 4.066 1.00 94.75 96 PHE A O 1
ATOM 753 N N . ALA A 1 97 ? -4.262 -6.961 4.973 1.00 95.06 97 ALA A N 1
ATOM 754 C CA . ALA A 1 97 ? -4.105 -8.234 5.680 1.00 95.06 97 ALA A CA 1
ATOM 755 C C . ALA A 1 97 ? -3.861 -9.395 4.702 1.00 95.06 97 ALA A C 1
ATOM 757 O O . ALA A 1 97 ? -2.944 -10.199 4.875 1.00 95.06 97 ALA A O 1
ATOM 758 N N . TYR A 1 98 ? -4.606 -9.446 3.593 1.00 94.06 98 TYR A N 1
ATOM 759 C CA . TYR A 1 98 ? -4.354 -10.423 2.538 1.00 94.06 98 TYR A CA 1
ATOM 760 C C . TYR A 1 98 ? -2.954 -10.272 1.926 1.00 94.06 98 TYR A C 1
ATOM 762 O O . TYR A 1 98 ? -2.240 -11.266 1.790 1.00 94.06 98 TYR A O 1
ATOM 770 N N . VAL A 1 99 ? -2.538 -9.054 1.581 1.00 94.06 99 VAL A N 1
ATOM 771 C CA . VAL A 1 99 ? -1.204 -8.764 1.030 1.00 94.06 99 VAL A CA 1
ATOM 772 C C . VAL A 1 99 ? -0.100 -9.218 2.000 1.00 94.06 99 VAL A C 1
ATOM 774 O O . VAL A 1 99 ? 0.810 -9.948 1.589 1.00 94.06 99 VAL A O 1
ATOM 777 N N . HIS A 1 100 ? -0.235 -8.917 3.294 1.00 94.56 100 HIS A N 1
ATOM 778 C CA . HIS A 1 100 ? 0.683 -9.370 4.346 1.00 94.56 100 HIS A CA 1
ATOM 779 C C . HIS A 1 100 ? 0.716 -10.895 4.481 1.00 94.56 100 HIS A C 1
ATOM 781 O O . HIS A 1 100 ? 1.799 -11.489 4.506 1.00 94.56 100 HIS A O 1
ATOM 787 N N . SER A 1 101 ? -0.439 -11.568 4.427 1.00 93.81 101 SER A N 1
ATOM 788 C CA . SER A 1 101 ? -0.525 -13.041 4.442 1.00 93.81 101 SER A CA 1
ATOM 789 C C . SER A 1 101 ? 0.223 -13.703 3.272 1.00 93.81 101 SER A C 1
ATOM 791 O O . SER A 1 101 ? 0.631 -14.866 3.346 1.00 93.81 101 SER A O 1
ATOM 793 N N . ARG A 1 102 ? 0.440 -12.961 2.176 1.00 93.44 102 ARG A N 1
ATOM 794 C CA . ARG A 1 102 ? 1.195 -13.391 0.989 1.00 93.44 102 ARG A CA 1
ATOM 795 C C . ARG A 1 102 ? 2.671 -12.985 1.028 1.00 93.44 102 ARG A C 1
ATOM 797 O O . ARG A 1 102 ? 3.379 -13.247 0.049 1.00 93.44 102 ARG A O 1
ATOM 804 N N . LYS A 1 103 ? 3.144 -12.445 2.157 1.00 93.56 103 LYS A N 1
ATOM 805 C CA . LYS A 1 103 ? 4.521 -11.979 2.379 1.00 93.56 103 LYS A CA 1
ATOM 806 C C . LYS A 1 103 ? 4.921 -10.900 1.375 1.00 93.56 103 LYS A C 1
ATOM 808 O O . LYS A 1 103 ? 5.900 -11.044 0.644 1.00 93.56 103 LYS A O 1
ATOM 813 N N . VAL A 1 104 ? 4.098 -9.860 1.305 1.00 94.25 104 VAL A N 1
ATOM 814 C CA . VAL A 1 104 ? 4.336 -8.662 0.501 1.00 94.25 104 VAL A CA 1
ATOM 815 C C . VAL A 1 104 ? 4.281 -7.454 1.434 1.00 94.25 104 VAL A C 1
ATOM 817 O O . VAL A 1 104 ? 3.336 -7.334 2.208 1.00 94.25 104 VAL A O 1
ATOM 820 N N . VAL A 1 105 ? 5.295 -6.595 1.350 1.00 94.50 105 VAL A N 1
ATOM 821 C CA . VAL A 1 105 ? 5.372 -5.293 2.033 1.00 94.50 105 VAL A CA 1
ATOM 822 C C . VAL A 1 105 ? 5.094 -4.210 0.996 1.00 94.50 105 VAL A C 1
ATOM 824 O O . VAL A 1 105 ? 5.696 -4.240 -0.080 1.00 94.50 105 VAL A O 1
ATOM 827 N N . VAL A 1 106 ? 4.193 -3.276 1.288 1.00 93.19 106 VAL A N 1
ATOM 828 C CA . VAL A 1 106 ? 3.781 -2.199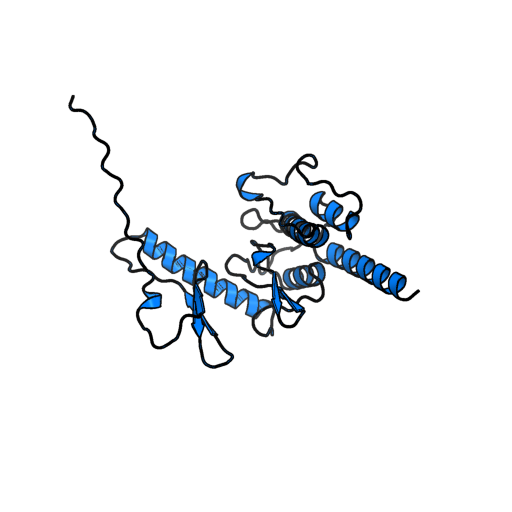 0.382 1.00 93.19 106 VAL A CA 1
ATOM 829 C C . VAL A 1 106 ? 4.358 -0.876 0.869 1.00 93.19 106 VAL A C 1
ATOM 831 O O . VAL A 1 106 ? 3.976 -0.354 1.908 1.00 93.19 106 VAL A O 1
ATOM 834 N N . GLU A 1 107 ? 5.271 -0.303 0.092 1.00 88.75 107 GLU A N 1
ATOM 835 C CA . GLU A 1 107 ? 5.881 0.983 0.442 1.00 88.75 107 GLU A CA 1
ATOM 836 C C . GLU A 1 107 ? 4.900 2.156 0.277 1.00 88.75 107 GLU A C 1
ATOM 838 O O . GLU A 1 107 ? 4.754 2.987 1.171 1.00 88.75 107 GLU A O 1
ATOM 843 N N . ASP A 1 108 ? 4.183 2.214 -0.849 1.00 88.06 108 ASP A N 1
ATOM 844 C CA . ASP A 1 108 ? 3.379 3.384 -1.224 1.00 88.06 108 ASP A CA 1
ATOM 845 C C . ASP A 1 108 ? 1.883 3.193 -0.930 1.00 88.06 108 ASP A C 1
ATOM 847 O O . ASP A 1 108 ? 1.031 3.119 -1.822 1.00 88.06 108 ASP A O 1
ATOM 851 N N . ILE A 1 109 ? 1.551 3.096 0.359 1.00 93.00 109 ILE A N 1
ATOM 852 C CA . ILE A 1 109 ? 0.158 3.083 0.818 1.00 93.00 109 ILE A CA 1
ATOM 853 C C . ILE A 1 109 ? -0.389 4.512 0.789 1.00 93.00 109 ILE A C 1
ATOM 855 O O . ILE A 1 109 ? -0.152 5.318 1.689 1.00 93.00 109 ILE A O 1
ATOM 859 N N . SER A 1 110 ? -1.152 4.833 -0.252 1.00 92.44 110 SER A N 1
ATOM 860 C CA . SER A 1 110 ? -1.755 6.153 -0.426 1.00 92.44 110 SER A CA 1
ATOM 861 C C . SER A 1 110 ? -3.084 6.089 -1.183 1.00 92.44 110 SER A C 1
ATOM 863 O O . SER A 1 110 ? -3.422 5.086 -1.814 1.00 92.44 110 SER A O 1
ATOM 865 N N . LEU A 1 111 ? -3.859 7.180 -1.124 1.00 92.38 111 LEU A N 1
ATOM 866 C CA . LEU A 1 111 ? -5.118 7.301 -1.868 1.00 92.38 111 LEU A CA 1
ATOM 867 C C . LEU A 1 111 ? -4.930 7.206 -3.388 1.00 92.38 111 LEU A C 1
ATOM 869 O O . LEU A 1 111 ? -5.835 6.752 -4.081 1.00 92.38 111 LEU A O 1
ATOM 873 N N . GLU A 1 112 ? -3.775 7.625 -3.900 1.00 91.38 112 GLU A N 1
ATOM 874 C CA . GLU A 1 112 ? -3.467 7.648 -5.335 1.00 91.38 112 GLU A CA 1
ATOM 875 C C . GLU A 1 112 ? -3.387 6.232 -5.923 1.00 91.38 112 GLU A C 1
ATOM 877 O O . GLU A 1 112 ? -3.744 6.015 -7.082 1.00 91.38 112 GLU A O 1
ATOM 882 N N . ASN A 1 113 ? -3.023 5.257 -5.086 1.00 91.25 113 ASN A N 1
ATOM 883 C CA . ASN A 1 113 ? -2.885 3.850 -5.456 1.00 91.25 113 ASN A CA 1
ATOM 884 C C . ASN A 1 113 ? -4.166 3.030 -5.202 1.00 91.25 113 ASN A C 1
ATOM 886 O O . ASN A 1 113 ? -4.200 1.822 -5.455 1.00 91.25 113 ASN A O 1
ATOM 890 N N . ILE A 1 114 ? -5.246 3.678 -4.743 1.00 91.50 114 ILE A N 1
ATOM 891 C CA . ILE A 1 114 ? -6.568 3.070 -4.547 1.00 91.50 114 ILE A CA 1
ATOM 892 C C . ILE A 1 114 ? -7.498 3.537 -5.665 1.00 91.50 114 ILE A C 1
ATOM 894 O O . ILE A 1 114 ? -8.046 4.638 -5.661 1.00 91.50 114 ILE A O 1
ATOM 898 N N . LEU A 1 115 ? -7.705 2.658 -6.637 1.00 90.94 115 LEU A N 1
ATOM 899 C CA . LEU A 1 115 ? -8.505 2.925 -7.821 1.00 90.94 115 LEU A CA 1
ATOM 900 C C . LEU A 1 115 ? -9.975 2.584 -7.587 1.00 90.94 115 LEU A C 1
ATOM 902 O O . LEU A 1 115 ? -10.310 1.643 -6.871 1.00 90.94 115 LEU A O 1
ATOM 906 N N . VAL A 1 116 ? -10.867 3.301 -8.269 1.00 88.56 116 VAL A N 1
ATOM 907 C CA . VAL A 1 116 ? -12.299 2.984 -8.310 1.00 88.56 116 VAL A CA 1
ATOM 908 C C . VAL A 1 116 ? -12.646 2.459 -9.697 1.00 88.56 116 VAL A C 1
ATOM 910 O O . VAL A 1 116 ? -12.490 3.162 -10.694 1.00 88.56 116 VAL A O 1
ATOM 913 N N . HIS A 1 117 ? -13.154 1.231 -9.777 1.00 85.12 117 HIS A N 1
ATOM 914 C CA . HIS A 1 117 ? -13.628 0.645 -11.027 1.00 85.12 117 HIS A CA 1
ATOM 915 C C . HIS A 1 117 ? -14.914 -0.150 -10.797 1.00 85.12 117 HIS A C 1
ATOM 917 O O . HIS A 1 117 ? -14.952 -1.042 -9.953 1.00 85.12 117 HIS A O 1
ATOM 923 N N . ASN A 1 118 ? -15.975 0.165 -11.548 1.00 86.19 118 ASN A N 1
ATOM 924 C CA . ASN A 1 118 ? -17.299 -0.460 -11.414 1.00 86.19 118 ASN A CA 1
ATOM 925 C C . ASN A 1 118 ? -17.827 -0.465 -9.966 1.00 86.19 118 ASN A C 1
ATOM 927 O O . ASN A 1 118 ? -18.308 -1.487 -9.478 1.00 86.19 118 ASN A O 1
ATOM 931 N N . ASN A 1 119 ? -17.710 0.674 -9.273 1.00 82.62 119 ASN A N 1
ATOM 932 C CA . ASN A 1 119 ? -18.074 0.849 -7.858 1.00 82.62 119 ASN A CA 1
ATOM 933 C C . ASN A 1 119 ? -17.347 -0.096 -6.887 1.00 82.62 119 ASN A C 1
ATOM 935 O O . ASN A 1 119 ? -17.817 -0.318 -5.773 1.00 82.62 119 ASN A O 1
ATOM 939 N N . ARG A 1 120 ? -16.205 -0.652 -7.294 1.00 84.38 120 ARG A N 1
ATOM 940 C CA . ARG A 1 120 ? -15.323 -1.435 -6.432 1.00 84.38 120 ARG A CA 1
ATOM 941 C C . ARG A 1 120 ? -13.992 -0.724 -6.296 1.00 84.38 120 ARG A C 1
ATOM 943 O O . ARG A 1 120 ? -13.468 -0.184 -7.273 1.00 84.38 120 ARG A O 1
ATOM 950 N N . LEU A 1 121 ? -13.471 -0.728 -5.078 1.00 88.25 121 LEU A N 1
ATOM 951 C CA . LEU A 1 121 ? -12.124 -0.262 -4.806 1.00 88.25 121 LEU A CA 1
ATOM 952 C C . LEU A 1 121 ? -11.130 -1.324 -5.272 1.00 88.25 121 LEU A C 1
ATOM 954 O O . LEU A 1 121 ? -11.406 -2.526 -5.182 1.00 88.25 121 LEU A O 1
ATOM 958 N N . LYS A 1 122 ? -9.986 -0.882 -5.785 1.00 89.06 122 LYS A N 1
ATOM 959 C CA . LYS A 1 122 ? -8.919 -1.763 -6.231 1.00 89.06 122 LYS A CA 1
ATOM 960 C C . LYS A 1 122 ? -7.540 -1.212 -5.882 1.00 89.06 122 LYS A C 1
ATOM 962 O O . LYS A 1 122 ? -7.291 -0.035 -6.110 1.00 89.06 122 LYS A O 1
ATOM 967 N N . LEU A 1 123 ? -6.657 -2.057 -5.357 1.00 91.25 123 LEU A N 1
ATOM 968 C CA . LEU A 1 123 ? -5.275 -1.686 -5.040 1.00 91.25 123 LEU A CA 1
ATOM 969 C C . LEU A 1 123 ? -4.384 -1.883 -6.272 1.00 91.25 123 LEU A C 1
ATOM 971 O O . LEU A 1 123 ? -4.476 -2.913 -6.955 1.00 91.25 123 LEU A O 1
ATOM 975 N N . ALA A 1 124 ? -3.538 -0.895 -6.543 1.00 89.44 124 ALA A N 1
ATOM 976 C CA . ALA A 1 124 ? -2.605 -0.868 -7.660 1.00 89.44 124 ALA A CA 1
ATOM 977 C C . ALA A 1 124 ? -1.208 -0.402 -7.216 1.00 89.44 124 ALA A C 1
ATOM 979 O O . ALA A 1 124 ? -1.016 -0.014 -6.072 1.00 89.44 124 ALA A O 1
ATOM 980 N N . ASP A 1 125 ? -0.275 -0.435 -8.170 1.00 86.69 125 ASP A N 1
ATOM 981 C CA . ASP A 1 125 ? 1.103 0.058 -8.064 1.00 86.69 125 ASP A CA 1
ATOM 982 C C . ASP A 1 125 ? 1.967 -0.623 -6.986 1.00 86.69 125 ASP A C 1
ATOM 984 O O . ASP A 1 125 ? 2.162 -0.137 -5.876 1.00 86.69 125 ASP A O 1
ATOM 988 N N . PHE A 1 126 ? 2.537 -1.773 -7.356 1.00 89.50 126 PHE A N 1
ATOM 989 C CA . PHE A 1 126 ? 3.498 -2.507 -6.526 1.00 89.50 126 PHE A CA 1
ATOM 990 C C . PHE A 1 126 ? 4.950 -2.296 -6.977 1.00 89.50 126 PHE A C 1
ATOM 992 O O . PHE A 1 126 ? 5.811 -3.115 -6.653 1.00 89.50 126 PHE A O 1
ATOM 999 N N . GLY A 1 127 ? 5.240 -1.234 -7.743 1.00 85.25 127 GLY A N 1
ATOM 1000 C CA . GLY A 1 127 ? 6.576 -0.993 -8.306 1.00 85.25 127 GLY A CA 1
ATOM 1001 C C . GLY A 1 127 ? 7.678 -0.976 -7.245 1.00 85.25 127 GLY A C 1
ATOM 1002 O O . GLY A 1 127 ? 8.729 -1.588 -7.441 1.00 85.25 127 GLY A O 1
ATOM 1003 N N . ASN A 1 128 ? 7.378 -0.371 -6.094 1.00 87.44 128 ASN A N 1
ATOM 1004 C CA . ASN A 1 128 ? 8.284 -0.230 -4.950 1.00 87.44 128 ASN A CA 1
ATOM 1005 C C . ASN A 1 128 ? 8.001 -1.225 -3.808 1.00 87.44 128 ASN A C 1
ATOM 1007 O O . ASN A 1 128 ? 8.522 -1.096 -2.715 1.00 87.44 128 ASN A O 1
ATOM 1011 N N . SER A 1 129 ? 7.120 -2.207 -4.006 1.00 91.81 129 SER A N 1
ATOM 1012 C CA . SER A 1 129 ? 6.808 -3.176 -2.943 1.00 91.81 129 SER A CA 1
ATOM 1013 C C . SER A 1 129 ? 7.919 -4.212 -2.769 1.00 91.81 129 SER A C 1
ATOM 1015 O O . SER A 1 129 ? 8.718 -4.435 -3.669 1.00 91.81 129 SER A O 1
ATOM 1017 N N . PHE A 1 130 ? 7.950 -4.925 -1.649 1.00 91.81 130 PHE A N 1
ATOM 1018 C CA . PHE A 1 130 ? 8.963 -5.950 -1.389 1.00 91.81 130 PHE A CA 1
ATOM 1019 C C . PHE A 1 130 ? 8.314 -7.320 -1.206 1.00 91.81 130 PHE A C 1
ATOM 1021 O O . PHE A 1 130 ? 7.211 -7.436 -0.675 1.00 91.81 130 PHE A O 1
ATOM 1028 N N . ILE A 1 131 ? 9.013 -8.380 -1.626 1.00 89.88 131 ILE A N 1
ATOM 1029 C CA . ILE A 1 131 ? 8.570 -9.775 -1.457 1.00 89.88 131 ILE A CA 1
ATOM 1030 C C . ILE A 1 131 ? 9.565 -10.523 -0.565 1.00 89.88 131 ILE A C 1
ATOM 1032 O O . ILE A 1 131 ? 10.381 -11.314 -1.058 1.00 89.88 131 ILE A O 1
ATOM 1036 N N . PRO A 1 132 ? 9.544 -10.285 0.751 1.00 85.62 132 PRO A N 1
ATOM 1037 C CA . PRO A 1 132 ? 10.451 -10.973 1.647 1.00 85.62 132 PRO A CA 1
ATOM 1038 C C . PRO A 1 132 ? 9.998 -12.422 1.884 1.00 85.62 132 PRO A C 1
ATOM 1040 O O . PRO A 1 132 ? 8.976 -12.682 2.512 1.00 85.62 132 PRO A O 1
ATOM 1043 N N . MET A 1 133 ? 10.759 -13.393 1.373 1.00 78.19 133 MET A N 1
ATOM 1044 C CA . MET A 1 133 ? 10.378 -14.815 1.408 1.00 78.19 133 MET A CA 1
ATOM 1045 C C . MET A 1 133 ? 10.252 -15.395 2.824 1.00 78.19 133 MET A C 1
ATOM 1047 O O . MET A 1 133 ? 9.339 -16.181 3.067 1.00 78.19 133 MET A O 1
ATOM 1051 N N . ASP A 1 134 ? 11.128 -14.982 3.743 1.00 81.31 134 ASP A N 1
ATOM 1052 C CA . ASP A 1 134 ? 11.313 -15.622 5.055 1.00 81.31 134 ASP A CA 1
ATOM 1053 C C . ASP A 1 134 ? 11.091 -14.660 6.232 1.00 81.31 134 ASP A C 1
ATOM 1055 O O . ASP A 1 134 ? 11.552 -14.896 7.348 1.00 81.31 134 ASP A O 1
ATOM 1059 N N . THR A 1 135 ? 10.387 -13.557 5.988 1.00 86.56 135 THR A N 1
ATOM 1060 C CA . THR A 1 135 ? 10.215 -12.510 6.992 1.00 86.56 135 THR A CA 1
ATOM 1061 C C . THR A 1 135 ? 8.965 -12.717 7.840 1.00 86.56 135 THR A C 1
ATOM 1063 O O . THR A 1 135 ? 7.880 -13.080 7.362 1.00 86.56 135 THR A O 1
ATOM 1066 N N . ASP A 1 136 ? 9.129 -12.462 9.134 1.00 89.75 136 ASP A N 1
ATOM 1067 C CA . ASP A 1 136 ? 8.031 -12.301 10.073 1.00 89.75 136 ASP A CA 1
ATOM 1068 C C . ASP A 1 136 ? 7.299 -10.985 9.781 1.00 89.75 136 ASP A C 1
ATOM 1070 O O . ASP A 1 136 ? 7.875 -9.906 9.911 1.00 89.75 136 ASP A O 1
ATOM 1074 N N . MET A 1 137 ? 6.036 -11.081 9.359 1.00 91.12 137 MET A N 1
ATOM 1075 C CA . MET A 1 137 ? 5.265 -9.904 8.945 1.00 91.12 137 MET A CA 1
ATOM 1076 C C . MET A 1 137 ? 4.785 -9.070 10.135 1.00 91.12 137 MET A C 1
ATOM 1078 O O . MET A 1 137 ? 4.361 -7.943 9.928 1.00 91.12 137 MET A O 1
ATOM 1082 N N . GLU A 1 138 ? 4.892 -9.572 11.367 1.00 90.62 138 GLU A N 1
ATOM 1083 C CA . GLU A 1 138 ? 4.596 -8.787 12.572 1.00 90.62 138 GLU A CA 1
ATOM 1084 C C . GLU A 1 138 ? 5.793 -7.942 13.029 1.00 90.62 138 GLU A C 1
ATOM 1086 O O . GLU A 1 138 ? 5.664 -7.131 13.941 1.00 90.62 138 GLU A O 1
ATOM 1091 N N . ARG A 1 139 ? 6.992 -8.165 12.466 1.00 91.25 139 ARG A N 1
ATOM 1092 C CA . ARG A 1 139 ? 8.251 -7.588 12.980 1.00 91.25 139 ARG A CA 1
ATOM 1093 C C . ARG A 1 139 ? 9.251 -7.211 11.892 1.00 91.25 139 ARG A C 1
ATOM 1095 O O . ARG A 1 139 ? 10.451 -7.122 12.161 1.00 91.25 139 ARG A O 1
ATOM 1102 N N . PHE A 1 140 ? 8.795 -7.061 10.653 1.00 92.88 140 PHE A N 1
ATOM 1103 C CA . PHE A 1 140 ? 9.702 -6.762 9.555 1.00 92.88 140 PHE A CA 1
ATOM 1104 C C . PHE A 1 140 ? 10.288 -5.350 9.673 1.00 92.88 140 PHE A C 1
ATOM 1106 O O . PHE A 1 140 ? 9.671 -4.439 10.215 1.00 92.88 140 PHE A O 1
ATOM 1113 N N . CYS A 1 141 ? 11.499 -5.186 9.148 1.00 91.69 141 CYS A N 1
ATOM 1114 C CA . CYS A 1 141 ? 12.133 -3.892 8.936 1.00 91.69 141 CYS A CA 1
ATOM 1115 C C . CYS A 1 141 ? 12.916 -3.992 7.624 1.00 91.69 141 CYS A C 1
ATOM 1117 O O . CYS A 1 141 ? 13.967 -4.636 7.579 1.00 91.69 141 CYS A O 1
ATOM 1119 N N . ILE A 1 142 ? 12.345 -3.470 6.539 1.00 88.69 142 ILE A N 1
ATOM 1120 C CA . ILE A 1 142 ? 12.901 -3.544 5.179 1.00 88.69 142 ILE A CA 1
ATOM 1121 C C . ILE A 1 142 ? 12.960 -2.124 4.646 1.00 88.69 142 ILE A C 1
ATOM 1123 O O . ILE A 1 142 ? 11.910 -1.511 4.519 1.00 88.69 142 ILE A O 1
ATOM 1127 N N . GLU A 1 143 ? 14.160 -1.612 4.359 1.00 86.06 143 GLU A N 1
ATOM 1128 C CA . GLU A 1 143 ? 14.345 -0.223 3.900 1.00 86.06 143 GLU A CA 1
ATOM 1129 C C . GLU A 1 143 ? 13.597 0.788 4.797 1.00 86.06 143 GLU A C 1
ATOM 1131 O O . GLU A 1 143 ? 12.911 1.682 4.320 1.00 86.06 143 GLU A O 1
ATOM 1136 N N . GLU A 1 144 ? 13.676 0.592 6.122 1.00 86.56 144 GLU A N 1
ATOM 1137 C CA . GLU A 1 144 ? 12.990 1.403 7.150 1.00 86.56 144 GLU A CA 1
ATOM 1138 C C . GLU A 1 144 ? 11.453 1.282 7.177 1.00 86.56 144 GLU A C 1
ATOM 1140 O O . GLU A 1 144 ? 10.792 1.887 8.023 1.00 86.56 144 GLU A O 1
ATOM 1145 N N . ILE A 1 145 ? 10.873 0.429 6.331 1.00 89.69 145 ILE A N 1
ATOM 1146 C CA . ILE A 1 145 ? 9.450 0.092 6.354 1.00 89.69 145 ILE A CA 1
ATOM 1147 C C . ILE A 1 145 ? 9.205 -0.964 7.428 1.00 89.69 145 ILE A C 1
ATOM 1149 O O . ILE A 1 145 ? 9.866 -2.008 7.451 1.00 89.69 145 ILE A O 1
ATOM 1153 N N . THR A 1 146 ? 8.218 -0.709 8.285 1.00 92.75 146 THR A N 1
ATOM 1154 C CA . THR A 1 146 ? 7.770 -1.618 9.348 1.00 92.75 146 THR A CA 1
ATOM 1155 C C . THR A 1 146 ? 6.254 -1.849 9.269 1.00 92.75 146 THR A C 1
ATOM 1157 O O . THR A 1 146 ? 5.551 -1.060 8.623 1.00 92.75 146 THR A O 1
ATOM 1160 N N . PRO A 1 147 ? 5.710 -2.892 9.928 1.00 94.00 147 PRO A N 1
ATOM 1161 C CA . PRO A 1 147 ? 4.265 -3.117 9.974 1.00 94.00 147 PRO A CA 1
ATOM 1162 C C . PRO A 1 147 ? 3.519 -1.908 10.540 1.00 94.00 147 PRO A C 1
ATOM 1164 O O . PRO A 1 147 ? 2.470 -1.524 10.027 1.00 94.00 147 PRO A O 1
ATOM 1167 N N . GLU A 1 148 ? 4.079 -1.275 11.572 1.00 93.94 148 GLU A N 1
ATOM 1168 C CA . GLU A 1 148 ? 3.509 -0.087 12.202 1.00 93.94 148 GLU A CA 1
ATOM 1169 C C . GLU A 1 148 ? 3.442 1.090 11.228 1.00 93.94 148 GLU A C 1
ATOM 1171 O O . GLU A 1 148 ? 2.461 1.833 11.243 1.00 93.94 148 GLU A O 1
ATOM 1176 N N . LEU A 1 149 ? 4.444 1.245 10.356 1.00 92.94 149 LEU A N 1
ATOM 1177 C CA . LEU A 1 149 ? 4.449 2.288 9.334 1.00 92.94 149 LEU A CA 1
ATOM 1178 C C . LEU A 1 149 ? 3.384 2.038 8.255 1.00 92.94 149 LEU A C 1
ATOM 1180 O O . LEU A 1 149 ? 2.656 2.962 7.889 1.00 92.94 149 LEU A O 1
ATOM 1184 N N . GLU A 1 150 ? 3.240 0.800 7.773 1.00 94.31 150 GLU A N 1
ATOM 1185 C CA . GLU A 1 150 ? 2.179 0.462 6.814 1.00 94.31 150 GLU A CA 1
ATOM 1186 C C . GLU A 1 150 ? 0.780 0.662 7.423 1.00 94.31 150 GLU A C 1
ATOM 1188 O O . GLU A 1 150 ? -0.099 1.256 6.792 1.00 94.31 150 GLU A O 1
ATOM 1193 N N . ILE A 1 151 ? 0.576 0.228 8.673 1.00 96.00 151 ILE A N 1
ATOM 1194 C CA . ILE A 1 151 ? -0.674 0.440 9.422 1.00 96.00 151 ILE A CA 1
ATOM 1195 C C . ILE A 1 151 ? -0.945 1.938 9.598 1.00 96.00 151 ILE A C 1
ATOM 1197 O O . ILE A 1 151 ? -2.082 2.388 9.434 1.00 96.00 151 ILE A O 1
ATOM 1201 N N . PHE A 1 152 ? 0.089 2.728 9.887 1.00 95.00 152 PHE A N 1
ATOM 1202 C CA . PHE A 1 152 ? -0.018 4.176 10.004 1.00 95.00 152 PHE A CA 1
ATOM 1203 C C . PHE A 1 152 ? -0.497 4.820 8.692 1.00 95.00 152 PHE A C 1
ATOM 1205 O O . PHE A 1 152 ? -1.483 5.567 8.702 1.00 95.00 152 PHE A O 1
ATOM 1212 N N . HIS A 1 153 ? 0.137 4.500 7.558 1.00 95.00 153 HIS A N 1
ATOM 1213 C CA . HIS A 1 153 ? -0.258 5.023 6.245 1.00 95.00 153 HIS A CA 1
ATOM 1214 C C . HIS A 1 153 ? -1.668 4.575 5.838 1.00 95.00 153 HIS A C 1
ATOM 1216 O O . HIS A 1 153 ? -2.445 5.369 5.300 1.00 95.00 153 HIS A O 1
ATOM 1222 N N . LEU A 1 154 ? -2.056 3.342 6.171 1.00 95.69 154 LEU A N 1
ATOM 1223 C CA . LEU A 1 154 ? -3.429 2.882 5.992 1.00 95.69 154 LEU A CA 1
ATOM 1224 C C . LEU A 1 154 ? -4.413 3.691 6.857 1.00 95.69 154 LEU A C 1
ATOM 1226 O O . LEU A 1 154 ? -5.488 4.064 6.387 1.00 95.69 154 LEU A O 1
ATOM 1230 N N . GLY A 1 155 ? -4.026 4.050 8.082 1.00 95.00 155 GLY A N 1
ATOM 1231 C CA . GLY A 1 155 ? -4.756 5.001 8.922 1.00 95.00 155 GLY A CA 1
ATOM 1232 C C . GLY A 1 155 ? -4.950 6.364 8.249 1.00 95.00 155 GLY A C 1
ATOM 1233 O O . GLY A 1 155 ? -6.051 6.912 8.292 1.00 95.00 155 GLY A O 1
ATOM 1234 N N . CYS A 1 156 ? -3.930 6.891 7.561 1.00 94.44 156 CYS A N 1
ATOM 1235 C CA . CYS A 1 156 ? -4.029 8.139 6.789 1.00 94.44 156 CYS A CA 1
ATOM 1236 C C . CYS A 1 156 ? -5.039 8.038 5.638 1.00 94.44 156 CYS A C 1
ATOM 1238 O O . CYS A 1 156 ? -5.829 8.961 5.420 1.00 94.44 156 CYS A O 1
ATOM 1240 N N . VAL A 1 157 ? -5.062 6.906 4.931 1.00 95.06 157 VAL A N 1
ATOM 1241 C CA . VAL A 1 157 ? -6.056 6.620 3.886 1.00 95.06 157 VAL A CA 1
ATOM 1242 C C . VAL A 1 157 ? -7.468 6.579 4.474 1.00 95.06 157 VAL A C 1
ATOM 1244 O O . VAL A 1 157 ? -8.361 7.262 3.969 1.00 95.06 157 VAL A O 1
ATOM 1247 N N . LEU A 1 158 ? -7.673 5.810 5.548 1.00 94.00 158 LEU A N 1
ATOM 1248 C CA . LEU A 1 158 ? -8.972 5.680 6.214 1.00 94.00 158 LEU A CA 1
ATOM 1249 C C . LEU A 1 158 ? -9.477 7.038 6.712 1.00 94.00 158 LEU A C 1
ATOM 1251 O O . LEU A 1 158 ? -10.620 7.402 6.440 1.00 94.00 158 LEU A O 1
ATOM 1255 N N . TYR A 1 159 ? -8.607 7.815 7.361 1.00 93.62 159 TYR A N 1
ATOM 1256 C CA . TYR A 1 159 ? -8.903 9.183 7.774 1.00 93.62 159 TYR A CA 1
ATOM 1257 C C . TYR A 1 159 ? -9.363 10.035 6.593 1.00 93.62 159 TYR A C 1
ATOM 1259 O O . TYR A 1 159 ? -10.430 10.646 6.653 1.00 93.62 159 TYR A O 1
ATOM 1267 N N . SER A 1 160 ? -8.585 10.038 5.508 1.00 94.00 160 SER A N 1
ATOM 1268 C CA . SER A 1 160 ? -8.852 10.877 4.341 1.00 94.00 160 SER A CA 1
ATOM 1269 C C . SER A 1 160 ? -10.216 10.590 3.716 1.00 94.00 160 SER A C 1
ATOM 1271 O O . SER A 1 160 ? -10.915 11.511 3.292 1.00 94.00 160 SER A O 1
ATOM 1273 N N . ILE A 1 161 ? -10.617 9.315 3.691 1.00 91.69 161 ILE A N 1
ATOM 1274 C CA . ILE A 1 161 ? -11.945 8.890 3.237 1.00 91.69 161 ILE A CA 1
ATOM 1275 C C . ILE A 1 161 ? -13.022 9.402 4.197 1.00 91.69 161 ILE A C 1
ATOM 1277 O O . ILE A 1 161 ? -14.008 9.983 3.745 1.00 91.69 161 ILE A O 1
ATOM 1281 N N . SER A 1 162 ? -12.828 9.232 5.508 1.00 90.25 162 SER A N 1
ATOM 1282 C CA . SER A 1 162 ? -13.801 9.638 6.529 1.00 90.25 162 SER A CA 1
ATOM 1283 C C . SER A 1 162 ? -14.065 11.143 6.561 1.00 90.25 162 SER A C 1
ATOM 1285 O O . SER A 1 162 ? -15.196 11.550 6.824 1.00 90.25 162 SER A O 1
ATOM 1287 N N . VAL A 1 163 ? -13.053 11.973 6.291 1.00 91.1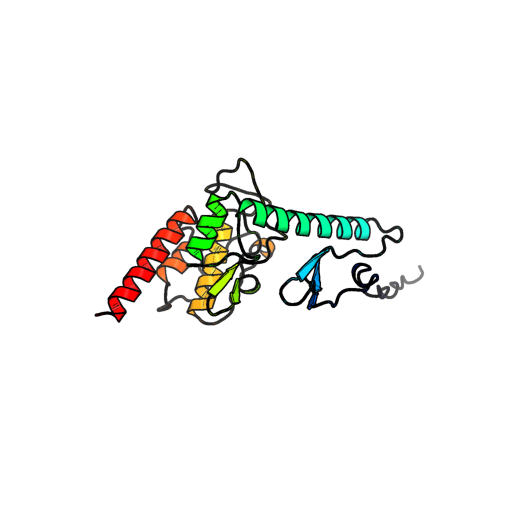9 163 VAL A N 1
ATOM 1288 C CA . VAL A 1 163 ? -13.199 13.442 6.260 1.00 91.19 163 VAL A CA 1
ATOM 1289 C C . VAL A 1 163 ? -13.395 14.012 4.856 1.00 91.19 163 VAL A C 1
ATOM 1291 O O . VAL A 1 163 ? -13.600 15.215 4.711 1.00 91.19 163 VAL A O 1
ATOM 1294 N N . TRP A 1 164 ? -13.331 13.164 3.826 1.00 91.31 164 TRP A N 1
ATOM 1295 C CA . TRP A 1 164 ? -13.394 13.554 2.418 1.00 91.31 164 TRP A CA 1
ATOM 1296 C C . TRP A 1 164 ? -12.350 14.618 2.026 1.00 91.31 164 TRP A C 1
ATOM 1298 O O . TRP A 1 164 ? -12.627 15.567 1.291 1.00 91.31 164 TRP A O 1
ATOM 1308 N N . SER A 1 165 ? -11.129 14.466 2.541 1.00 91.19 165 SER A N 1
ATOM 1309 C CA . SER A 1 165 ? -10.000 15.364 2.286 1.00 91.19 165 SER A CA 1
ATOM 1310 C C . SER A 1 165 ? -8.694 14.586 2.343 1.00 91.19 165 SER A C 1
ATOM 1312 O O . SER A 1 165 ? -8.478 13.815 3.271 1.00 91.19 165 SER A O 1
ATOM 1314 N N . GLY A 1 166 ? -7.808 14.809 1.371 1.00 90.50 166 GLY A N 1
ATOM 1315 C CA . GLY A 1 166 ? -6.516 14.130 1.321 1.00 90.50 166 GLY A CA 1
ATOM 1316 C C . GLY A 1 166 ? -5.636 14.482 2.521 1.00 90.50 166 GLY A C 1
ATOM 1317 O O . GLY A 1 166 ? -5.419 15.658 2.814 1.00 90.50 166 GLY A O 1
ATOM 1318 N N . TYR A 1 167 ? -5.119 13.457 3.189 1.00 90.62 167 TYR A N 1
ATOM 1319 C CA . TYR A 1 167 ? -4.103 13.551 4.227 1.00 90.62 167 TYR A CA 1
ATOM 1320 C C . TYR A 1 167 ? -3.020 12.510 3.955 1.00 90.62 167 TYR A C 1
ATOM 1322 O O . TYR A 1 167 ? -3.290 11.313 3.850 1.00 90.62 167 TYR A O 1
ATOM 1330 N N . LYS A 1 168 ? -1.782 12.984 3.846 1.00 88.31 168 LYS A N 1
ATOM 1331 C CA . LYS A 1 168 ? -0.582 12.166 3.708 1.00 88.31 168 LYS A CA 1
ATOM 1332 C C . LYS A 1 168 ? 0.467 12.757 4.636 1.00 88.31 168 LYS A C 1
ATOM 1334 O O . LYS A 1 168 ? 0.586 13.977 4.728 1.00 88.31 168 LYS A O 1
ATOM 1339 N N . TYR A 1 169 ? 1.195 11.892 5.320 1.00 85.06 169 TYR A N 1
ATOM 1340 C CA . TYR A 1 169 ? 2.343 12.279 6.119 1.00 85.06 169 TYR A CA 1
ATOM 1341 C C . TYR A 1 169 ? 3.540 11.496 5.599 1.00 85.06 169 TYR A C 1
ATOM 1343 O O . TYR A 1 169 ? 3.457 10.277 5.466 1.00 85.06 169 TYR A O 1
ATOM 1351 N N . ASP A 1 170 ? 4.605 12.210 5.254 1.00 79.62 170 ASP A N 1
ATOM 1352 C CA . ASP A 1 170 ? 5.825 11.605 4.741 1.00 79.62 170 ASP A CA 1
ATOM 1353 C C . ASP A 1 170 ? 6.764 11.280 5.908 1.00 79.62 170 ASP A C 1
ATOM 1355 O O . ASP A 1 170 ? 7.496 12.133 6.417 1.00 79.62 170 ASP A O 1
ATOM 1359 N N . CYS A 1 171 ? 6.705 10.030 6.368 1.00 73.25 171 CYS A N 1
ATOM 1360 C CA . CYS A 1 171 ? 7.574 9.552 7.437 1.00 73.25 171 CYS A CA 1
ATOM 1361 C C . CYS A 1 171 ? 9.055 9.503 7.027 1.00 73.25 171 CYS A C 1
ATOM 1363 O O . CYS A 1 171 ? 9.906 9.581 7.914 1.00 73.25 171 CYS A O 1
ATOM 1365 N N . PHE A 1 172 ? 9.370 9.414 5.728 1.00 70.19 172 PHE A N 1
ATOM 1366 C CA . PHE A 1 172 ? 10.750 9.348 5.235 1.00 70.19 172 PHE A CA 1
ATOM 1367 C C . PHE A 1 172 ? 11.442 10.705 5.321 1.00 70.19 172 PHE A C 1
ATOM 1369 O O . PHE A 1 172 ? 12.606 10.782 5.699 1.00 70.19 172 PHE A O 1
ATOM 1376 N N . GLU A 1 173 ? 10.732 11.801 5.046 1.00 64.81 173 GLU A N 1
ATOM 1377 C CA . GLU A 1 173 ? 11.310 13.139 5.222 1.00 64.81 173 GLU A CA 1
ATOM 1378 C C . GLU A 1 173 ? 11.647 13.440 6.694 1.00 64.81 173 GLU A C 1
ATOM 1380 O O . GLU A 1 173 ? 12.542 1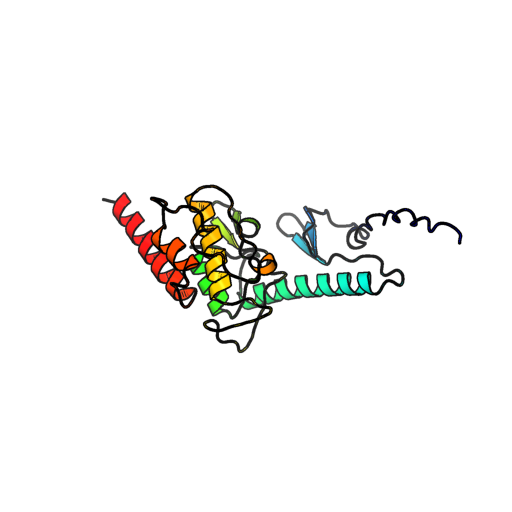4.234 6.983 1.00 64.81 173 GLU A O 1
ATOM 1385 N N . HIS A 1 174 ? 10.896 12.854 7.632 1.00 60.56 174 HIS A N 1
ATOM 1386 C CA . HIS A 1 174 ? 10.925 13.236 9.048 1.00 60.56 174 HIS A CA 1
ATOM 1387 C C . HIS A 1 174 ? 11.635 12.207 9.944 1.00 60.56 174 HIS A C 1
ATOM 1389 O O . HIS A 1 174 ? 11.842 12.485 11.127 1.00 60.56 174 HIS A O 1
ATOM 1395 N N . ASN A 1 175 ? 12.019 11.037 9.413 1.00 65.56 175 ASN A N 1
ATOM 1396 C CA . ASN A 1 175 ? 12.622 9.906 10.138 1.00 65.56 175 ASN A CA 1
ATOM 1397 C C . ASN A 1 175 ? 11.853 9.482 11.407 1.00 65.56 175 ASN A C 1
ATOM 1399 O O . ASN A 1 175 ? 12.431 8.924 12.344 1.00 65.56 175 ASN A O 1
ATOM 1403 N N . CYS A 1 176 ? 10.557 9.795 11.490 1.00 70.88 176 CYS A N 1
ATOM 1404 C CA . CYS A 1 176 ? 9.712 9.448 12.627 1.00 70.88 176 CYS A CA 1
ATOM 1405 C C . CYS A 1 176 ? 8.220 9.537 12.292 1.00 70.88 176 CYS A C 1
ATOM 1407 O O . CYS A 1 176 ? 7.790 10.356 11.476 1.00 70.88 176 CYS A O 1
ATOM 1409 N N . LEU A 1 177 ? 7.426 8.721 12.992 1.00 78.62 177 LEU A N 1
ATOM 1410 C CA . LEU A 1 177 ? 5.976 8.889 13.057 1.00 78.62 177 LEU A CA 1
ATOM 1411 C C . LEU A 1 177 ? 5.642 10.255 13.681 1.00 78.62 177 LEU A C 1
ATOM 1413 O O . LEU A 1 177 ? 6.334 10.685 14.613 1.00 78.62 177 LEU A O 1
ATOM 1417 N N . PRO A 1 178 ? 4.578 10.933 13.219 1.00 80.44 178 PRO A N 1
ATOM 1418 C CA . PRO A 1 178 ? 4.226 12.235 13.756 1.00 80.44 178 PRO A CA 1
ATOM 1419 C C . PRO A 1 178 ? 3.833 12.125 15.236 1.00 80.44 178 PRO A C 1
ATOM 1421 O O . PRO A 1 178 ? 3.105 11.205 15.623 1.00 80.44 178 PRO A O 1
ATOM 1424 N N . PRO A 1 179 ? 4.240 13.083 16.087 1.00 77.62 179 PRO A N 1
ATOM 1425 C CA . PRO A 1 179 ? 3.700 13.187 17.433 1.00 77.62 179 PRO A CA 1
ATOM 1426 C C . PRO A 1 179 ? 2.188 13.428 17.378 1.00 77.62 179 PRO A C 1
ATOM 1428 O O . PRO A 1 179 ? 1.681 14.103 16.481 1.00 77.62 179 PRO A O 1
ATOM 1431 N N . SER A 1 180 ? 1.459 12.966 18.398 1.00 77.69 180 SER A N 1
ATOM 1432 C CA . SER A 1 180 ? -0.007 13.083 18.445 1.00 77.69 180 SER A CA 1
ATOM 1433 C C . SER A 1 180 ? -0.528 14.522 18.335 1.00 77.69 180 SER A C 1
ATOM 1435 O O . SER A 1 180 ? -1.673 14.726 17.958 1.00 77.69 180 SER A O 1
ATOM 1437 N N . SER A 1 181 ? 0.300 15.527 18.633 1.00 76.38 181 SER A N 1
ATOM 1438 C CA . SER A 1 181 ? -0.031 16.947 18.469 1.00 76.38 181 SER A CA 1
ATOM 1439 C C . SER A 1 181 ? -0.061 17.428 17.014 1.00 76.38 181 SER A C 1
ATOM 1441 O O . SER A 1 181 ? -0.628 18.486 16.753 1.00 76.38 181 SER A O 1
ATOM 1443 N N . GLN A 1 182 ? 0.568 16.702 16.087 1.00 78.00 182 GLN A N 1
ATOM 1444 C CA . GLN A 1 182 ? 0.572 16.998 14.649 1.00 78.00 182 GLN A CA 1
ATOM 1445 C C . GLN A 1 182 ? -0.490 16.203 13.880 1.00 78.00 182 GLN A C 1
ATOM 1447 O O . GLN A 1 182 ? -0.769 16.510 12.721 1.00 78.00 182 GLN A O 1
ATOM 1452 N N . LEU A 1 183 ? -1.091 15.199 14.520 1.00 82.38 183 LEU A N 1
ATOM 1453 C CA . LEU A 1 183 ? -2.200 14.449 13.951 1.00 82.38 183 LEU A CA 1
ATOM 1454 C C . LEU A 1 183 ? -3.453 15.339 13.904 1.00 82.38 183 LEU A C 1
ATOM 1456 O O . LEU A 1 183 ? -3.720 16.085 14.853 1.00 82.38 183 LEU A O 1
ATOM 1460 N N . PRO A 1 184 ? -4.228 15.299 12.810 1.00 83.38 184 PRO A N 1
ATOM 1461 C CA . PRO A 1 184 ? -5.426 16.112 12.692 1.00 83.38 184 PRO A CA 1
ATOM 1462 C C . PRO A 1 184 ? -6.492 15.702 13.718 1.00 83.38 184 PRO A C 1
ATOM 1464 O O . PRO A 1 184 ? -6.508 14.584 14.234 1.00 83.38 184 PRO A O 1
ATOM 1467 N N . GLN A 1 185 ? -7.408 16.628 14.012 1.00 79.19 185 GLN A N 1
ATOM 1468 C CA . GLN A 1 185 ? -8.491 16.378 14.963 1.00 79.19 185 GLN A CA 1
ATOM 1469 C C . GLN A 1 185 ? -9.454 15.297 14.457 1.00 79.19 185 GLN A C 1
ATOM 1471 O O . GLN A 1 185 ? -9.820 15.271 13.282 1.00 79.19 185 GLN A O 1
ATOM 1476 N N . MET A 1 186 ? -9.886 14.444 15.387 1.00 76.00 186 MET A N 1
ATOM 1477 C CA . MET A 1 186 ? -10.629 13.209 15.113 1.00 76.00 186 MET A CA 1
ATOM 1478 C C . MET A 1 186 ? -12.096 13.219 15.535 1.00 76.00 186 MET A C 1
ATOM 1480 O O . MET A 1 186 ? -12.809 12.253 15.286 1.00 76.00 186 MET A O 1
ATOM 1484 N N . ASN A 1 187 ? -12.557 14.293 16.174 1.00 75.88 187 ASN A N 1
ATOM 1485 C CA . ASN A 1 187 ? -13.809 14.262 16.920 1.00 75.88 187 ASN A CA 1
ATOM 1486 C C . ASN A 1 187 ? -15.020 13.989 16.015 1.00 75.88 187 ASN A C 1
ATOM 1488 O O . ASN A 1 187 ? -15.424 14.852 15.232 1.00 75.88 187 ASN A O 1
ATOM 1492 N N . GLY A 1 188 ? -15.641 12.821 16.198 1.00 77.88 188 GLY A N 1
ATOM 1493 C CA . GLY A 1 188 ? -16.922 12.474 15.584 1.00 77.88 188 GLY A CA 1
ATOM 1494 C C . GLY A 1 188 ? -16.833 11.981 14.142 1.00 77.88 188 GLY A C 1
ATOM 1495 O O . GLY A 1 188 ? -17.855 11.971 13.453 1.00 77.88 188 GLY A O 1
ATOM 1496 N N . ILE A 1 189 ? -15.649 11.574 13.671 1.00 86.94 189 ILE A N 1
ATOM 1497 C CA . ILE A 1 189 ? -15.523 10.956 12.348 1.00 86.94 189 ILE A CA 1
ATOM 1498 C C . ILE A 1 189 ? -15.891 9.469 12.395 1.00 86.94 189 ILE A C 1
ATOM 1500 O O . ILE A 1 189 ? -15.684 8.765 13.387 1.00 86.94 189 ILE A O 1
ATOM 1504 N N . ILE A 1 190 ? -16.400 8.957 11.277 1.00 85.00 190 ILE A N 1
ATOM 1505 C CA . ILE A 1 190 ? -16.636 7.522 11.098 1.00 85.00 190 ILE A CA 1
ATOM 1506 C C . ILE A 1 190 ? -15.287 6.795 11.201 1.00 85.00 190 ILE A C 1
ATOM 1508 O O . ILE A 1 190 ? -14.332 7.144 10.507 1.00 85.00 190 ILE A O 1
ATOM 1512 N N . GLY A 1 191 ? -15.206 5.788 12.073 1.00 87.50 191 GLY A N 1
ATOM 1513 C CA . GLY A 1 191 ? -13.979 5.014 12.281 1.00 87.50 191 GLY A CA 1
ATOM 1514 C C . GLY A 1 191 ? -12.922 5.698 13.157 1.00 87.50 191 GLY A C 1
ATOM 1515 O O . GLY A 1 191 ? -11.792 5.220 13.182 1.00 87.50 191 GLY A O 1
ATOM 1516 N N . GLU A 1 192 ? -13.267 6.760 13.901 1.00 90.69 192 GLU A N 1
ATOM 1517 C CA . GLU A 1 192 ? -12.363 7.498 14.810 1.00 90.69 192 GLU A CA 1
ATOM 1518 C C . GLU A 1 192 ? -11.473 6.577 15.667 1.00 90.69 192 GLU A C 1
ATOM 1520 O O . GLU A 1 192 ? -10.253 6.747 15.710 1.00 90.69 192 GLU A O 1
ATOM 1525 N N . ILE A 1 193 ? -12.065 5.563 16.308 1.00 91.75 193 ILE A N 1
ATOM 1526 C CA . ILE A 1 193 ? -11.338 4.617 17.170 1.00 91.75 193 ILE A CA 1
ATOM 1527 C C . ILE A 1 193 ? -10.303 3.820 16.365 1.00 91.75 193 ILE A C 1
ATOM 1529 O O . ILE A 1 193 ? -9.166 3.657 16.808 1.00 91.75 193 ILE A O 1
ATOM 1533 N N . ILE A 1 194 ? -10.679 3.347 15.174 1.00 94.75 194 ILE A N 1
ATOM 1534 C CA . ILE A 1 194 ? -9.807 2.545 14.310 1.00 94.75 194 ILE A CA 1
ATOM 1535 C C . ILE A 1 194 ? -8.633 3.391 13.825 1.00 94.75 194 ILE A C 1
ATOM 1537 O O . ILE A 1 194 ? -7.486 2.966 13.952 1.00 94.75 194 ILE A O 1
ATOM 1541 N N . VAL A 1 195 ? -8.906 4.593 13.316 1.00 94.06 195 VAL A N 1
ATOM 1542 C CA . VAL A 1 195 ? -7.871 5.507 12.817 1.00 94.06 195 VAL A CA 1
ATOM 1543 C C . VAL A 1 195 ? -6.918 5.912 13.941 1.00 94.06 195 VAL A C 1
ATOM 1545 O O . VAL A 1 195 ? -5.704 5.866 13.763 1.00 94.06 195 VAL A O 1
ATOM 1548 N N . THR A 1 196 ? -7.448 6.210 15.131 1.00 92.25 196 THR A N 1
ATOM 1549 C CA . THR A 1 196 ? -6.627 6.522 16.310 1.00 92.25 196 THR A CA 1
ATOM 1550 C C . THR A 1 196 ? -5.678 5.373 16.636 1.00 92.25 196 THR A C 1
ATOM 1552 O O . THR A 1 196 ? -4.478 5.594 16.778 1.00 92.25 196 THR A O 1
ATOM 1555 N N . LYS A 1 197 ? -6.182 4.132 16.684 1.00 94.31 197 LYS A N 1
ATOM 1556 C CA . LYS A 1 197 ? -5.340 2.954 16.924 1.00 94.31 197 LYS A CA 1
ATOM 1557 C C . LYS A 1 197 ? -4.277 2.765 15.838 1.00 94.31 197 LYS A C 1
ATOM 1559 O O . LYS A 1 197 ? -3.159 2.396 16.185 1.00 94.31 197 LYS A O 1
ATOM 1564 N N . CYS A 1 198 ? -4.578 3.045 14.567 1.00 95.31 198 CYS A N 1
ATOM 1565 C CA . CYS A 1 198 ? -3.574 2.990 13.496 1.00 95.31 198 CYS A CA 1
ATOM 1566 C C . CYS A 1 198 ? -2.410 3.950 13.773 1.00 95.31 198 CYS A C 1
ATOM 1568 O O . CYS A 1 198 ? -1.254 3.600 13.562 1.00 95.31 198 CYS A O 1
ATOM 1570 N N . TRP A 1 199 ? -2.703 5.146 14.284 1.00 93.38 199 TRP A N 1
ATOM 1571 C CA . TRP A 1 199 ? -1.692 6.180 14.495 1.00 93.38 199 TRP A CA 1
ATOM 1572 C C . TRP A 1 199 ? -0.924 6.078 15.807 1.00 93.38 199 TRP A C 1
ATOM 1574 O O . TRP A 1 199 ? 0.182 6.602 15.910 1.00 93.38 199 TRP A O 1
ATOM 1584 N N . THR A 1 200 ? -1.483 5.407 16.811 1.00 90.62 200 THR A N 1
ATOM 1585 C CA . THR A 1 200 ? -0.848 5.261 18.128 1.00 90.62 200 THR A CA 1
ATOM 1586 C C . THR A 1 200 ? -0.225 3.882 18.352 1.00 90.62 200 THR A C 1
ATOM 1588 O O . THR A 1 200 ? 0.068 3.541 19.496 1.00 90.62 200 THR A O 1
ATOM 1591 N N . GLY A 1 201 ? -0.074 3.061 17.307 1.00 91.19 201 GLY A N 1
ATOM 1592 C CA . GLY A 1 201 ? 0.479 1.703 17.425 1.00 91.19 201 GLY A CA 1
ATOM 1593 C C . GLY A 1 201 ? -0.439 0.726 18.172 1.00 91.19 201 GLY A C 1
ATOM 1594 O O . GLY A 1 201 ? 0.024 -0.150 18.895 1.00 91.19 201 GLY A O 1
ATOM 1595 N N . GLY A 1 202 ? -1.757 0.894 18.047 1.00 93.31 202 GLY A N 1
ATOM 1596 C CA . GLY A 1 202 ? -2.772 0.061 18.701 1.00 93.31 202 GLY A CA 1
ATOM 1597 C C . GLY A 1 202 ? -3.048 -1.283 18.017 1.00 93.31 202 GLY A C 1
ATOM 1598 O O . GLY A 1 202 ? -3.911 -2.024 18.491 1.00 93.31 202 GLY A O 1
ATOM 1599 N N . TYR A 1 203 ? -2.355 -1.587 16.918 1.00 96.00 203 TYR A N 1
ATOM 1600 C CA . TYR A 1 203 ? -2.447 -2.844 16.179 1.00 96.00 203 TYR A CA 1
ATOM 1601 C C . TYR A 1 203 ? -1.052 -3.437 16.010 1.00 96.00 203 TYR A C 1
ATOM 1603 O O . TYR A 1 203 ? -0.146 -2.743 15.563 1.00 96.00 203 TYR A O 1
ATOM 1611 N N . ALA A 1 204 ? -0.895 -4.715 16.358 1.00 93.62 204 ALA A N 1
ATOM 1612 C CA . ALA A 1 204 ? 0.364 -5.435 16.160 1.00 93.62 204 ALA A CA 1
ATOM 1613 C C . ALA A 1 204 ? 0.517 -5.984 14.731 1.00 93.62 204 ALA A C 1
ATOM 1615 O O . ALA A 1 204 ? 1.620 -6.324 14.322 1.00 93.62 204 ALA A O 1
ATOM 1616 N N . SER A 1 205 ? -0.583 -6.091 13.979 1.00 95.75 205 SER A N 1
ATOM 1617 C CA . SER A 1 205 ? -0.581 -6.606 12.612 1.00 95.75 205 SER A CA 1
ATOM 1618 C C . SER A 1 205 ? -1.793 -6.104 11.818 1.00 95.75 205 SER A C 1
ATOM 1620 O O . SER A 1 205 ? -2.763 -5.591 12.395 1.00 95.75 205 SER A O 1
ATOM 1622 N N . MET A 1 206 ? -1.747 -6.265 10.491 1.00 95.69 206 MET A N 1
ATOM 1623 C CA . MET A 1 206 ? -2.864 -5.929 9.600 1.00 95.69 206 MET A CA 1
ATOM 1624 C C . MET A 1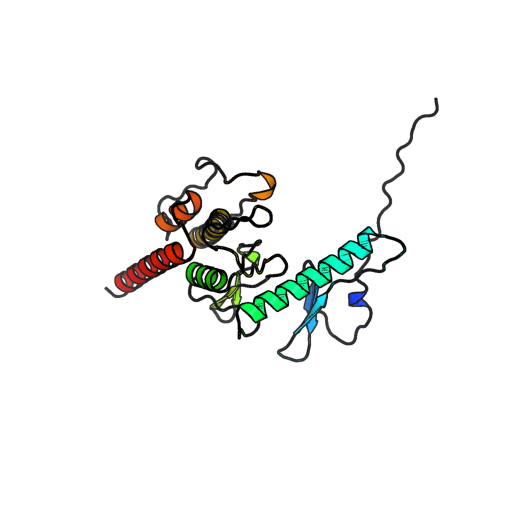 206 ? -4.091 -6.815 9.846 1.00 95.69 206 MET A C 1
ATOM 1626 O O . MET A 1 206 ? -5.214 -6.351 9.668 1.00 95.69 206 MET A O 1
ATOM 1630 N N . GLU A 1 207 ? -3.902 -8.057 10.291 1.00 95.81 207 GLU A N 1
ATOM 1631 C CA . GLU A 1 207 ? -4.989 -8.987 10.614 1.00 95.81 207 GLU A CA 1
ATOM 1632 C C . GLU A 1 207 ? -5.827 -8.484 11.798 1.00 95.81 207 GLU A C 1
ATOM 1634 O O . GLU A 1 207 ? -7.052 -8.479 11.727 1.00 95.81 207 GLU A O 1
ATOM 1639 N N . ILE A 1 208 ? -5.193 -7.972 12.861 1.00 96.38 208 ILE A N 1
ATOM 1640 C CA . ILE A 1 208 ? -5.927 -7.405 14.009 1.00 96.38 208 ILE A CA 1
ATOM 1641 C C . ILE A 1 208 ? -6.694 -6.140 13.587 1.00 96.38 208 ILE A C 1
ATOM 1643 O O . ILE A 1 208 ? -7.811 -5.896 14.046 1.00 96.38 208 ILE A O 1
ATOM 1647 N N . LEU A 1 209 ? -6.110 -5.325 12.702 1.00 96.88 209 LEU A N 1
ATOM 1648 C CA . LEU A 1 209 ? -6.798 -4.170 12.123 1.00 96.88 209 LEU 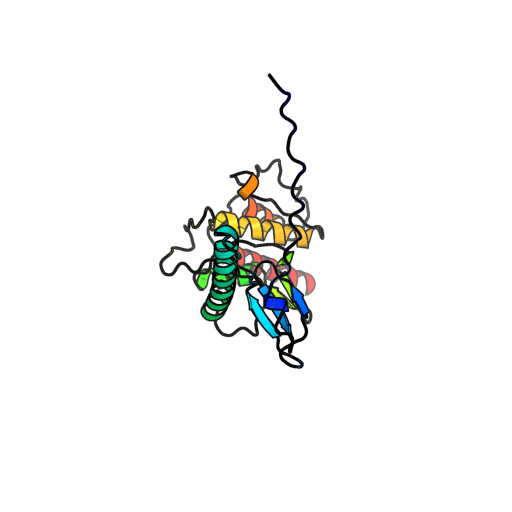A CA 1
ATOM 1649 C C . LEU A 1 209 ? -8.003 -4.596 11.265 1.00 96.88 209 LEU A C 1
ATOM 1651 O O . LEU A 1 209 ? -9.059 -3.968 11.351 1.00 96.88 209 LEU A O 1
ATOM 1655 N N . GLU A 1 210 ? -7.868 -5.648 10.452 1.00 96.12 210 GLU A N 1
ATOM 1656 C CA . GLU A 1 210 ? -8.971 -6.216 9.669 1.00 96.12 210 GLU A CA 1
ATOM 1657 C C . GLU A 1 210 ? -10.127 -6.654 10.568 1.00 96.12 210 GLU A C 1
ATOM 1659 O O . GLU A 1 210 ? -11.265 -6.271 10.301 1.00 96.12 210 GLU A O 1
ATOM 1664 N N . GLU A 1 211 ? -9.847 -7.410 11.631 1.00 95.25 211 GLU A N 1
ATOM 1665 C CA . GLU A 1 211 ? -10.871 -7.903 12.560 1.00 95.25 211 GLU A CA 1
ATOM 1666 C C . GLU A 1 211 ? -11.694 -6.755 13.167 1.00 95.25 211 GLU A C 1
ATOM 1668 O O . GLU A 1 211 ? -12.929 -6.807 13.179 1.00 95.25 211 GLU A O 1
ATOM 1673 N N . ASP A 1 212 ? -11.029 -5.681 13.603 1.00 95.50 212 ASP A N 1
ATOM 1674 C CA . ASP A 1 212 ? -11.690 -4.496 14.159 1.00 95.50 212 ASP A CA 1
ATOM 1675 C C . ASP A 1 212 ? -12.503 -3.729 13.103 1.00 95.50 212 ASP A C 1
ATOM 1677 O O . ASP A 1 212 ? -13.607 -3.251 13.390 1.00 95.50 212 ASP A O 1
ATOM 1681 N N . VAL A 1 213 ? -11.995 -3.619 11.870 1.00 93.69 213 VAL A N 1
ATOM 1682 C CA . VAL A 1 213 ? -12.718 -2.988 10.753 1.00 93.69 213 VAL A CA 1
ATOM 1683 C C . VAL A 1 213 ? -13.961 -3.791 10.382 1.00 93.69 213 VAL A C 1
ATOM 1685 O O . VAL A 1 213 ? -15.033 -3.207 10.209 1.00 93.69 213 VAL A O 1
ATOM 1688 N N . ASP A 1 214 ? -13.859 -5.114 10.292 1.00 92.25 214 ASP A N 1
ATOM 1689 C CA . ASP A 1 214 ? -14.987 -5.980 9.954 1.00 92.25 214 ASP A CA 1
ATOM 1690 C C . ASP A 1 214 ? -16.053 -5.956 11.065 1.00 92.25 214 ASP A C 1
ATOM 1692 O O . ASP A 1 214 ? -17.250 -5.847 10.773 1.00 92.25 214 ASP A O 1
ATOM 1696 N N . ALA A 1 215 ? -15.643 -5.948 12.340 1.00 91.88 215 ALA A N 1
ATOM 1697 C CA . ALA A 1 215 ? -16.553 -5.763 13.471 1.00 91.88 215 ALA A CA 1
ATOM 1698 C C . ALA A 1 215 ? -17.265 -4.398 13.421 1.00 91.88 215 ALA A C 1
ATOM 1700 O O . ALA A 1 215 ? -18.486 -4.315 13.614 1.00 91.88 215 ALA A O 1
ATOM 1701 N N . PHE A 1 216 ? -16.527 -3.328 13.110 1.00 89.88 216 PHE A N 1
ATOM 1702 C CA . PHE A 1 216 ? -17.085 -1.989 12.946 1.00 89.88 216 PHE A CA 1
ATOM 1703 C C . PHE A 1 216 ? -18.120 -1.943 11.818 1.00 89.88 216 PHE A C 1
ATOM 1705 O O . PHE A 1 216 ? -19.252 -1.518 12.054 1.00 89.88 216 PHE A O 1
ATOM 1712 N N . LEU A 1 217 ? -17.786 -2.437 10.624 1.00 86.81 217 LEU A N 1
ATOM 1713 C CA . LEU A 1 217 ? -18.701 -2.462 9.480 1.00 86.81 217 LEU A CA 1
ATOM 1714 C C . LEU A 1 217 ? -19.953 -3.303 9.767 1.00 86.81 217 LEU A C 1
ATOM 1716 O O . LEU A 1 217 ? -21.063 -2.875 9.446 1.00 86.81 217 LEU A O 1
ATOM 1720 N N . GLY A 1 218 ? -19.802 -4.450 10.438 1.00 85.94 218 GLY A N 1
ATOM 1721 C CA . GLY A 1 218 ? -20.926 -5.287 10.860 1.00 85.94 218 GLY A CA 1
ATOM 1722 C C . GLY A 1 218 ? -21.910 -4.553 11.778 1.00 85.94 218 GLY A C 1
ATOM 1723 O O . GLY A 1 218 ? -23.122 -4.678 11.603 1.00 85.94 218 GLY A O 1
ATOM 1724 N N . SER A 1 219 ? -21.406 -3.732 12.707 1.00 83.69 219 SER A N 1
ATOM 1725 C CA . SER A 1 219 ? -22.242 -2.922 13.611 1.00 83.69 219 SER A CA 1
ATOM 1726 C C . SER A 1 219 ? -23.018 -1.802 12.902 1.00 83.69 219 SER A C 1
ATOM 1728 O O . SER A 1 219 ? -24.120 -1.451 13.318 1.00 83.69 219 SER A O 1
ATOM 1730 N N . GLN A 1 220 ? -22.472 -1.251 11.813 1.00 74.19 220 GLN A N 1
ATOM 1731 C CA . GLN A 1 220 ? -23.142 -0.202 11.040 1.00 74.19 220 GLN A CA 1
ATOM 1732 C C . GLN A 1 220 ? -24.282 -0.775 10.192 1.00 74.19 220 GLN A C 1
ATOM 1734 O O . GLN A 1 220 ? -25.341 -0.162 10.079 1.00 74.19 220 GLN A O 1
ATOM 1739 N N . VAL A 1 221 ? -24.097 -1.970 9.623 1.00 73.88 221 VAL A N 1
ATOM 1740 C CA . VAL A 1 221 ? -25.140 -2.637 8.829 1.00 73.88 221 VAL A CA 1
ATOM 1741 C C . VAL A 1 221 ? -26.348 -2.982 9.697 1.00 73.88 221 VAL A C 1
ATOM 1743 O O . VAL A 1 221 ? -27.478 -2.720 9.290 1.00 73.88 221 VAL A O 1
ATOM 1746 N N . THR A 1 222 ? -26.130 -3.516 10.903 1.00 69.56 222 THR A N 1
ATOM 1747 C CA . THR A 1 222 ? -27.233 -3.853 11.815 1.00 69.56 222 THR A CA 1
ATOM 1748 C C . THR A 1 222 ? -28.016 -2.615 12.245 1.00 69.56 222 THR A C 1
ATOM 1750 O O . THR A 1 222 ? -29.244 -2.665 12.228 1.00 69.56 222 THR A O 1
ATOM 1753 N N . ALA A 1 223 ? -27.331 -1.500 12.526 1.00 64.94 223 ALA A N 1
ATOM 1754 C CA . ALA A 1 223 ? -27.947 -0.229 12.912 1.00 64.94 223 ALA A CA 1
ATOM 1755 C C . ALA A 1 223 ? -28.807 0.420 11.810 1.00 64.94 223 ALA A C 1
ATOM 1757 O O . ALA A 1 223 ? -29.750 1.138 12.123 1.00 64.94 223 ALA A O 1
ATOM 1758 N N . VAL A 1 224 ? -28.506 0.180 10.528 1.00 59.66 224 VAL A N 1
ATOM 1759 C CA . VAL A 1 224 ? -29.302 0.694 9.392 1.00 59.66 224 VAL A CA 1
ATOM 1760 C C . VAL A 1 224 ? -30.538 -0.174 9.113 1.00 59.66 224 VAL A C 1
ATOM 1762 O O . VAL A 1 224 ? -31.509 0.297 8.524 1.00 59.66 224 VAL A O 1
ATOM 1765 N N . THR A 1 225 ? -30.519 -1.446 9.523 1.00 58.38 225 THR A N 1
ATOM 1766 C CA . THR A 1 225 ? -31.623 -2.402 9.304 1.00 58.38 225 THR A CA 1
ATOM 1767 C C . THR A 1 225 ? -32.653 -2.470 10.438 1.00 58.38 225 THR A C 1
ATOM 1769 O O . THR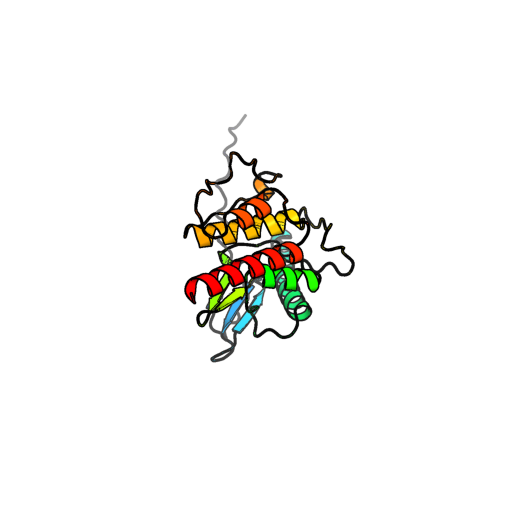 A 1 225 ? -33.660 -3.166 10.293 1.00 58.38 225 THR A O 1
ATOM 1772 N N . SER A 1 226 ? -32.402 -1.775 11.548 1.00 48.34 226 SER A N 1
ATOM 1773 C CA . SER A 1 226 ? -33.273 -1.653 12.729 1.00 48.34 226 SER A CA 1
ATOM 1774 C C . SER A 1 226 ? -33.965 -0.299 12.786 1.00 48.34 226 SER A C 1
ATOM 1776 O O . SER A 1 226 ? -35.179 -0.280 13.083 1.00 48.34 226 SER A O 1
#

Radius of gyration: 21.45 Å; chains: 1; bounding box: 76×53×52 Å

Secondary structure (DSSP, 8-state):
----PPPPP--------GGGSS-SS-EEEE-SSEEEEE-SSS-EEEEE-----SS-HHHHHHHHHHHHHHHHHHHHHHHH-S-SSSEEESSHHHHHHHHHHTT-B-S--SGGGEEEETTEEEE---TT-B--TT--TTS--BTTB-HHHHHHHHHHHHHHHHHTS-----HHHHTSPPPTTTSPP-TT-TTHHHHHHHHTT--SSHHHHHHHHHHHHHHHHHHHH-

pLDDT: mean 83.39, std 13.53, range [41.03, 96.88]